Protein 3GGM (pdb70)

InterPro domains:
  IPR011059 Metal-dependent hydrolase, composite domain superfamily [G3DSA:2.30.40.10] (11-512)
  IPR011059 Metal-dependent hydrolase, composite domain superfamily [SSF51338] (4-540)
  IPR013108 Amidohydrolase 3 [PF07969] (54-536)
  IPR032466 Metal-dependent hydrolase [SSF51556] (63-496)
  IPR033932 YtcJ like [cd01300] (27-507)

Structure (mmCIF, N/CA/C/O backbone):
data_3GGM
#
_entry.id   3GGM
#
_cell.length_a   45.679
_cell.length_b   79.490
_cell.length_c   55.788
_cell.angle_alpha   90.00
_cell.angle_beta   109.63
_cell.angle_gamma   90.00
#
_symmetry.space_group_name_H-M   'P 1 21 1'
#
loop_
_entity.id
_entity.type
_entity.pdbx_description
1 polymer 'uncharacterized protein BT9727_2919'
2 water water
#
loop_
_atom_site.group_PDB
_atom_site.id
_atom_site.type_symbol
_atom_site.label_atom_id
_atom_site.label_alt_id
_atom_site.label_comp_id
_atom_site.label_asym_id
_atom_site.label_entity_id
_atom_site.label_seq_id
_atom_site.pdbx_PDB_ins_code
_atom_site.Cartn_x
_atom_site.Cartn_y
_atom_site.Cartn_z
_atom_site.occupancy
_atom_site.B_iso_or_equiv
_atom_site.auth_seq_id
_atom_site.auth_comp_id
_atom_site.auth_asym_id
_atom_site.auth_atom_id
_atom_site.pdbx_PDB_model_num
ATOM 1 N N . MET A 1 1 ? -9.712 6.036 29.488 1.00 49.90 0 MET A N 1
ATOM 2 C CA . MET A 1 1 ? -10.521 6.124 30.736 1.00 49.26 0 MET A CA 1
ATOM 3 C C . MET A 1 1 ? -9.590 6.234 31.941 1.00 48.85 0 MET A C 1
ATOM 4 O O . MET A 1 1 ? -8.570 5.546 32.009 1.00 49.33 0 MET A O 1
ATOM 9 N N . ASN A 1 2 ? -9.946 7.099 32.886 1.00 47.80 1 ASN A N 1
ATOM 10 C CA . ASN A 1 2 ? -9.137 7.316 34.085 1.00 46.67 1 ASN A CA 1
ATOM 11 C C . ASN A 1 2 ? -9.514 6.378 35.230 1.00 44.74 1 ASN A C 1
ATOM 12 O O . ASN A 1 2 ? -10.600 6.489 35.801 1.00 45.76 1 ASN A O 1
ATOM 17 N N . VAL A 1 3 ? -8.607 5.471 35.573 1.00 42.94 2 VAL A N 1
ATOM 18 C CA . VAL A 1 3 ? -8.844 4.521 36.654 1.00 41.34 2 VAL A CA 1
ATOM 19 C C . VAL A 1 3 ? -7.798 4.716 37.750 1.00 39.97 2 VAL A C 1
ATOM 20 O O . VAL A 1 3 ? -6.596 4.694 37.481 1.00 39.49 2 VAL A O 1
ATOM 24 N N . PRO A 1 4 ? -8.242 4.915 39.002 1.00 38.22 3 PRO A N 1
ATOM 25 C CA . PRO A 1 4 ? -7.297 5.109 40.108 1.00 36.46 3 PRO A CA 1
ATOM 26 C C . PRO A 1 4 ? -6.611 3.813 40.523 1.00 35.07 3 PRO A C 1
ATOM 27 O O . PRO A 1 4 ? -7.173 2.729 40.367 1.00 34.39 3 PRO A O 1
ATOM 31 N N . ASP A 1 5 ? -5.398 3.922 41.057 1.00 33.61 4 ASP A N 1
ATOM 32 C CA . ASP A 1 5 ? -4.680 2.735 41.501 1.00 34.87 4 ASP A CA 1
ATOM 33 C C . ASP A 1 5 ? -5.121 2.355 42.905 1.00 34.51 4 ASP A C 1
ATOM 34 O O . ASP A 1 5 ? -5.124 1.180 43.271 1.00 36.54 4 ASP A O 1
ATOM 39 N N . MET A 1 6 ? -5.514 3.358 43.681 1.00 34.61 5 MET A N 1
ATOM 40 C CA . MET A 1 6 ? -5.930 3.136 45.058 1.00 33.47 5 MET A CA 1
ATOM 41 C C . MET A 1 6 ? -7.101 4.033 45.441 1.00 31.50 5 MET A C 1
ATOM 42 O O . MET A 1 6 ? -7.195 5.168 44.985 1.00 28.65 5 MET A O 1
ATOM 47 N N . ILE A 1 7 ? -7.987 3.508 46.281 1.00 29.60 6 ILE A N 1
ATOM 48 C CA . ILE A 1 7 ? -9.136 4.260 46.768 1.00 28.59 6 ILE A CA 1
ATOM 49 C C . ILE A 1 7 ? -9.326 3.952 48.247 1.00 27.33 6 ILE A C 1
ATOM 50 O O . ILE A 1 7 ? -9.601 2.814 48.616 1.00 26.44 6 ILE A O 1
ATOM 55 N N . LEU A 1 8 ? -9.135 4.960 49.092 1.00 24.97 7 LEU A N 1
ATOM 56 C CA . LEU A 1 8 ? -9.329 4.782 50.521 1.00 24.39 7 LEU A CA 1
ATOM 57 C C . LEU A 1 8 ? -10.682 5.420 50.790 1.00 23.04 7 LEU A C 1
ATOM 58 O O . LEU A 1 8 ? -10.897 6.575 50.422 1.00 23.16 7 LEU A O 1
ATOM 63 N N . TYR A 1 9 ? -11.596 4.673 51.405 1.00 21.91 8 TYR A N 1
ATOM 64 C CA . TYR A 1 9 ? -12.928 5.213 51.691 1.00 21.98 8 TYR A CA 1
ATOM 65 C C . TYR A 1 9 ? -13.420 4.904 53.102 1.00 21.37 8 TYR A C 1
ATOM 66 O O . TYR A 1 9 ? -12.765 4.192 53.863 1.00 18.21 8 TYR A O 1
ATOM 75 N N . ASN A 1 10 ? -14.589 5.451 53.426 1.00 20.07 9 ASN A N 1
ATOM 76 C CA . ASN A 1 10 ? -15.228 5.288 54.727 1.00 20.13 9 ASN A CA 1
ATOM 77 C C . ASN A 1 10 ? -14.338 5.737 55.887 1.00 20.81 9 ASN A C 1
ATOM 78 O O . ASN A 1 10 ? -14.252 5.074 56.935 1.00 19.58 9 ASN A O 1
ATOM 83 N N . GLY A 1 11 ? -13.693 6.888 55.695 1.00 21.39 10 GLY A N 1
ATOM 84 C CA . GLY A 1 11 ? -12.819 7.438 56.716 1.00 19.10 10 GLY A CA 1
ATOM 85 C C . GLY A 1 11 ? -13.053 8.919 56.944 1.00 18.99 10 GLY A C 1
ATOM 86 O O . GLY A 1 11 ? -14.092 9.466 56.563 1.00 19.24 10 GLY A O 1
ATOM 87 N N . LYS A 1 12 ? -12.095 9.571 57.593 1.00 18.86 11 LYS A N 1
ATOM 88 C CA . LYS A 1 12 ? -12.175 11.002 57.860 1.00 20.29 11 LYS A CA 1
ATOM 89 C C . LYS A 1 12 ? -10.896 11.550 57.259 1.00 21.76 11 LYS A C 1
ATOM 90 O O . LYS A 1 12 ? -9.804 11.227 57.722 1.00 20.23 11 LYS A O 1
ATOM 96 N N . ILE A 1 13 ? -11.039 12.368 56.223 1.00 22.75 12 ILE A N 1
ATOM 97 C CA . ILE A 1 13 ? -9.882 12.922 55.533 1.00 22.38 12 ILE A CA 1
ATOM 98 C C . ILE A 1 13 ? -9.951 14.444 55.378 1.00 22.80 12 ILE A C 1
ATOM 99 O O . ILE A 1 13 ? -10.839 14.980 54.712 1.00 21.31 12 ILE A O 1
ATOM 104 N N . THR A 1 14 ? -9.003 15.133 55.996 1.00 21.22 13 THR A N 1
ATOM 105 C CA . THR A 1 14 ? -8.951 16.584 55.917 1.00 22.16 13 THR A CA 1
ATOM 106 C C . THR A 1 14 ? -8.307 17.064 54.623 1.00 21.83 13 THR A C 1
ATOM 107 O O . THR A 1 14 ? -7.267 16.544 54.209 1.00 18.30 13 THR A O 1
ATOM 111 N N . THR A 1 15 ? -8.927 18.049 53.985 1.00 22.12 14 THR A N 1
ATOM 112 C CA . THR A 1 15 ? -8.369 18.608 52.762 1.00 24.15 14 THR A CA 1
ATOM 113 C C . THR A 1 15 ? -8.295 20.122 52.961 1.00 24.02 14 THR A C 1
ATOM 114 O O . THR A 1 15 ? -8.977 20.681 53.831 1.00 24.64 14 THR A O 1
ATOM 118 N N . LEU A 1 16 ? -7.467 20.789 52.173 1.00 23.85 15 LEU A N 1
ATOM 119 C CA . LEU A 1 16 ? -7.349 22.227 52.303 1.00 26.85 15 LEU A CA 1
ATOM 120 C C . LEU A 1 16 ? -8.225 22.953 51.292 1.00 28.39 15 LEU A C 1
ATOM 121 O O . LEU A 1 16 ? -7.933 24.085 50.909 1.00 30.22 15 LEU A O 1
ATOM 126 N N . ASP A 1 17 ? -9.291 22.286 50.854 1.00 29.50 16 ASP A N 1
ATOM 127 C CA . ASP A 1 17 ? -10.248 22.884 49.927 1.00 29.92 16 ASP A CA 1
ATOM 128 C C . ASP A 1 17 ? -11.300 23.541 50.813 1.00 29.70 16 ASP A C 1
ATOM 129 O O . ASP A 1 17 ? -12.038 22.858 51.518 1.00 28.11 16 ASP A O 1
ATOM 134 N N . PRO A 1 18 ? -11.375 24.879 50.797 1.00 30.51 17 PRO A N 1
ATOM 135 C CA . PRO A 1 18 ? -12.349 25.601 51.616 1.00 32.01 17 PRO A CA 1
ATOM 136 C C . PRO A 1 18 ? -13.783 25.124 51.443 1.00 32.54 17 PRO A C 1
ATOM 137 O O . PRO A 1 18 ? -14.562 25.127 52.393 1.00 32.41 17 PRO A O 1
ATOM 141 N N . SER A 1 19 ? -14.120 24.694 50.232 1.00 34.18 18 SER A N 1
ATOM 142 C CA . SER A 1 19 ? -15.475 24.235 49.933 1.00 36.59 18 SER A CA 1
ATOM 143 C C . SER A 1 19 ? -15.746 22.792 50.348 1.00 36.12 18 SER A C 1
ATOM 144 O O . SER A 1 19 ? -16.893 22.339 50.317 1.00 36.75 18 SER A O 1
ATOM 147 N N . GLN A 1 20 ? -14.701 22.065 50.728 1.00 34.18 19 GLN A N 1
ATOM 148 C CA . GLN A 1 20 ? -14.876 20.676 51.134 1.00 32.22 19 GLN A CA 1
ATOM 149 C C . GLN A 1 20 ? -13.685 20.269 51.988 1.00 30.50 19 GLN A C 1
ATOM 150 O O . GLN A 1 20 ? -12.845 19.473 51.560 1.00 27.98 19 GLN A O 1
ATOM 156 N N . PRO A 1 21 ? -13.609 20.803 53.219 1.00 30.01 20 PRO A N 1
ATOM 157 C CA . PRO A 1 21 ? -12.532 20.542 54.180 1.00 30.10 20 PRO A CA 1
ATOM 158 C C . PRO A 1 21 ? -12.468 19.136 54.771 1.00 30.08 20 PRO A C 1
ATOM 159 O O . PRO A 1 21 ? -11.467 18.766 55.398 1.00 29.93 20 PRO A O 1
ATOM 163 N N . GLU A 1 22 ? -13.527 18.359 54.587 1.00 28.85 21 GLU A N 1
ATOM 164 C CA . GLU A 1 22 ? -13.558 16.999 55.119 1.00 28.02 21 GLU A CA 1
ATOM 165 C C . GLU A 1 22 ? -14.301 16.065 54.172 1.00 26.02 21 GLU A C 1
ATOM 166 O O . GLU A 1 22 ? -15.436 16.340 53.791 1.00 25.01 21 GLU A O 1
ATOM 172 N N . VAL A 1 23 ? -13.648 14.973 53.777 1.00 19.22 22 VAL A N 1
ATOM 173 C CA . VAL A 1 23 ? -14.266 13.987 52.895 1.00 18.47 22 VAL A CA 1
ATOM 174 C C . VAL A 1 23 ? -14.080 12.630 53.555 1.00 17.17 22 VAL A C 1
ATOM 175 O O . VAL A 1 23 ? -13.321 12.515 54.529 1.00 15.17 22 VAL A O 1
ATOM 179 N N . SER A 1 24 ? -14.771 11.609 53.055 1.00 16.76 23 SER A N 1
ATOM 180 C CA . SER A 1 24 ? -14.634 10.275 53.639 1.00 17.57 23 SER A CA 1
ATOM 181 C C . SER A 1 24 ? -13.871 9.332 52.723 1.00 16.96 23 SER A C 1
ATOM 182 O O . SER A 1 24 ? -13.566 8.207 53.100 1.00 17.23 23 SER A O 1
ATOM 185 N N . ALA A 1 25 ? -13.566 9.787 51.515 1.00 18.31 24 ALA A N 1
ATOM 186 C CA . ALA A 1 25 ? -12.869 8.931 50.570 1.00 19.09 24 ALA A CA 1
ATOM 187 C C . ALA A 1 25 ? -11.949 9.714 49.648 1.00 20.00 24 ALA A C 1
ATOM 188 O O . ALA A 1 25 ? -12.238 10.842 49.282 1.00 18.47 24 ALA A O 1
ATOM 190 N N . ILE A 1 26 ? -10.847 9.087 49.262 1.00 20.39 25 ILE A N 1
ATOM 191 C CA . ILE A 1 26 ? -9.898 9.733 48.376 1.00 24.92 25 ILE A CA 1
ATOM 192 C C . ILE A 1 26 ? -9.420 8.716 47.345 1.00 23.95 25 ILE A C 1
ATOM 193 O O . ILE A 1 26 ? -9.313 7.523 47.647 1.00 23.59 25 ILE A O 1
ATOM 198 N N . ALA A 1 27 ? -9.155 9.187 46.128 1.00 24.46 26 ALA A N 1
ATOM 199 C CA . ALA A 1 27 ? -8.673 8.320 45.053 1.00 25.83 26 ALA A CA 1
ATOM 200 C C . ALA A 1 27 ? -7.274 8.776 44.655 1.00 27.39 26 ALA A C 1
ATOM 201 O O . ALA A 1 27 ? -7.017 9.980 44.519 1.00 27.19 26 ALA A O 1
ATOM 203 N N . ILE A 1 28 ? -6.387 7.806 44.462 1.00 27.15 27 ILE A N 1
ATOM 204 C CA . ILE A 1 28 ? -4.998 8.072 44.102 1.00 29.07 27 ILE A CA 1
ATOM 205 C C . ILE A 1 28 ? -4.633 7.342 42.820 1.00 31.26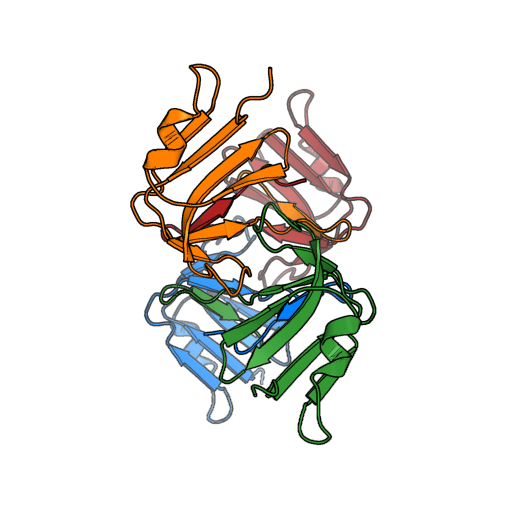 27 ILE A C 1
ATOM 206 O O . ILE A 1 28 ? -4.890 6.142 42.684 1.00 29.72 27 ILE A O 1
ATOM 211 N N . THR A 1 29 ? -4.041 8.075 41.879 1.00 33.46 28 THR A N 1
ATOM 212 C CA . THR A 1 29 ? -3.616 7.502 40.606 1.00 34.99 28 THR A CA 1
ATOM 213 C C . THR A 1 29 ? -2.138 7.832 40.455 1.00 36.35 28 THR A C 1
ATOM 214 O O . THR A 1 29 ? -1.753 9.000 40.404 1.00 34.37 28 THR A O 1
ATOM 218 N N . ASP A 1 30 ? -1.324 6.783 40.384 1.00 39.07 29 ASP A N 1
ATOM 219 C CA . ASP A 1 30 ? 0.129 6.899 40.313 1.00 43.31 29 ASP A CA 1
ATOM 220 C C . ASP A 1 30 ? 0.307 8.099 41.238 1.00 43.57 29 ASP A C 1
ATOM 221 O O . ASP A 1 30 ? 0.130 9.246 40.823 1.00 46.38 29 ASP A O 1
ATOM 226 N N . GLY A 1 31 ? 0.694 7.837 42.479 1.00 43.53 30 GLY A N 1
ATOM 227 C CA . GLY A 1 31 ? 0.910 8.916 43.424 1.00 42.20 30 GLY A CA 1
ATOM 228 C C . GLY A 1 31 ? 0.341 10.288 43.689 1.00 41.64 30 GLY A C 1
ATOM 229 O O . GLY A 1 31 ? 0.794 11.001 44.586 1.00 42.97 30 GLY A O 1
ATOM 230 N N . LEU A 1 32 ? -0.659 10.655 42.893 1.00 40.75 31 LEU A N 1
ATOM 231 C CA . LEU A 1 32 ? -1.310 11.953 43.002 1.00 41.69 31 LEU A CA 1
ATOM 232 C C . LEU A 1 32 ? -2.810 11.775 43.247 1.00 41.71 31 LEU A C 1
ATOM 233 O O . LEU A 1 32 ? -3.425 10.844 42.722 1.00 40.49 31 LEU A O 1
ATOM 238 N N . ILE A 1 33 ? -3.398 12.673 44.033 1.00 40.67 32 ILE A N 1
ATOM 239 C CA . ILE A 1 33 ? -4.827 12.594 44.314 1.00 40.11 32 ILE A CA 1
ATOM 240 C C . ILE A 1 33 ? -5.613 12.922 43.046 1.00 39.49 32 ILE A C 1
ATOM 241 O O . ILE A 1 33 ? -5.437 13.987 42.463 1.00 40.51 32 ILE A O 1
ATOM 246 N N . THR A 1 34 ? -6.488 12.003 42.645 1.00 37.21 33 THR A N 1
ATOM 247 C CA . THR A 1 34 ? -7.298 12.141 41.434 1.00 35.85 33 THR A CA 1
ATOM 248 C C . THR A 1 34 ? -8.711 12.622 41.716 1.00 33.62 33 THR A C 1
ATOM 249 O O . THR A 1 34 ? -9.370 13.192 40.842 1.00 32.57 33 THR A O 1
ATOM 253 N N . ALA A 1 35 ? -9.194 12.348 42.924 1.00 30.40 34 ALA A N 1
ATOM 254 C CA . ALA A 1 35 ? -10.538 12.758 43.310 1.00 28.83 34 ALA A CA 1
ATOM 255 C C . ALA A 1 35 ? -10.758 12.546 44.801 1.00 28.70 34 ALA A C 1
ATOM 256 O O . ALA A 1 35 ? -10.061 11.747 45.435 1.00 26.52 34 ALA A O 1
ATOM 258 N N . VAL A 1 36 ? -11.729 13.276 45.345 1.00 27.27 35 VAL A N 1
ATOM 259 C CA . VAL A 1 36 ? -12.101 13.183 46.753 1.00 27.75 35 VAL A CA 1
ATOM 260 C C . VAL A 1 36 ? -13.613 13.252 46.820 1.00 27.62 35 VAL A C 1
ATOM 261 O O . VAL A 1 36 ? -14.251 13.788 45.916 1.00 25.86 35 VAL A O 1
ATOM 265 N N . GLY A 1 37 ? -14.181 12.709 47.891 1.00 27.79 36 GLY A N 1
ATOM 266 C CA . GLY A 1 37 ? -15.625 12.724 48.057 1.00 27.85 36 GLY A CA 1
ATOM 267 C C . GLY A 1 37 ? -16.084 11.617 48.992 1.00 28.37 36 GLY A C 1
ATOM 268 O O . GLY A 1 37 ? -15.500 11.421 50.062 1.00 28.93 36 GLY A O 1
ATOM 269 N N . GLY A 1 38 ? -17.122 10.892 48.585 1.00 28.94 37 GLY A N 1
ATOM 270 C CA . GLY A 1 38 ? -17.655 9.817 49.400 1.00 29.41 37 GLY A CA 1
ATOM 271 C C . GLY A 1 38 ? -17.494 8.467 48.734 1.00 28.32 37 GLY A C 1
ATOM 272 O O . GLY A 1 38 ? -16.672 8.306 47.830 1.00 28.67 37 GLY A O 1
ATOM 273 N N . ASP A 1 39 ? -18.282 7.486 49.151 1.00 27.36 38 ASP A N 1
ATOM 274 C CA . ASP A 1 39 ? -18.151 6.170 48.546 1.00 28.71 38 ASP A CA 1
ATOM 275 C C . ASP A 1 39 ? -18.529 6.115 47.058 1.00 28.01 38 ASP A C 1
ATOM 276 O O . ASP A 1 39 ? -18.353 5.079 46.435 1.00 25.71 38 ASP A O 1
ATOM 281 N N . GLU A 1 40 ? -19.031 7.211 46.478 1.00 26.96 39 GLU A N 1
ATOM 282 C CA . GLU A 1 40 ? -19.358 7.174 45.045 1.00 28.16 39 GLU A CA 1
ATOM 283 C C . GLU A 1 40 ? -18.062 6.991 44.248 1.00 28.99 39 GLU A C 1
ATOM 284 O O . GLU A 1 40 ? -18.083 6.521 43.117 1.00 31.11 39 GLU A O 1
ATOM 290 N N . LEU A 1 41 ? -16.933 7.350 44.853 1.00 29.70 40 LEU A N 1
ATOM 291 C CA . LEU A 1 41 ? -15.637 7.192 44.206 1.00 28.92 40 LEU A CA 1
ATOM 292 C C . LEU A 1 41 ? -15.392 5.728 43.825 1.00 29.55 40 LEU A C 1
ATOM 293 O O . LEU A 1 41 ? -14.670 5.432 42.866 1.00 25.33 40 LEU A O 1
ATOM 298 N N . LEU A 1 42 ? -15.993 4.809 44.573 1.00 28.94 41 LEU A N 1
ATOM 299 C CA . LEU A 1 42 ? -15.805 3.394 44.280 1.00 30.96 41 LEU A CA 1
ATOM 300 C C . LEU A 1 42 ? -16.377 3.002 42.910 1.00 32.53 41 LEU A C 1
ATOM 301 O O . LEU A 1 42 ? -16.027 1.958 42.366 1.00 34.03 41 LEU A O 1
ATOM 306 N N . ASN A 1 43 ? -17.246 3.839 42.349 1.00 33.54 42 ASN A N 1
ATOM 307 C CA . ASN A 1 43 ? -17.825 3.545 41.041 1.00 35.98 42 ASN A CA 1
ATOM 308 C C . ASN A 1 43 ? -16.792 3.700 39.931 1.00 35.89 42 ASN A C 1
ATOM 309 O O . ASN A 1 43 ? -16.962 3.160 38.834 1.00 35.94 42 ASN A O 1
ATOM 314 N N . SER A 1 44 ? -15.719 4.429 40.220 1.00 35.56 43 SER A N 1
ATOM 315 C CA . SER A 1 44 ? -14.659 4.665 39.238 1.00 36.36 43 SER A CA 1
ATOM 316 C C . SER A 1 44 ? -13.608 3.565 39.269 1.00 36.88 43 SER A C 1
ATOM 317 O O . SER A 1 44 ? -12.761 3.476 38.380 1.00 37.04 43 SER A O 1
ATOM 320 N N . ALA A 1 45 ? -13.665 2.728 40.297 1.00 37.03 44 ALA A N 1
ATOM 321 C CA . ALA A 1 45 ? -12.708 1.644 40.457 1.00 39.88 44 ALA A CA 1
ATOM 322 C C . ALA A 1 45 ? -12.925 0.482 39.484 1.00 42.07 44 ALA A C 1
ATOM 323 O O . ALA A 1 45 ? -14.016 0.297 38.946 1.00 41.21 44 ALA A O 1
ATOM 325 N N . THR A 1 46 ? -11.864 -0.290 39.268 1.00 45.37 45 THR A N 1
ATOM 326 C CA . THR A 1 46 ? -11.902 -1.476 38.414 1.00 48.83 45 THR A CA 1
ATOM 327 C C . THR A 1 46 ? -11.040 -2.539 39.093 1.00 50.38 45 THR A C 1
ATOM 328 O O . THR A 1 46 ? -10.346 -2.250 40.067 1.00 52.22 45 THR A O 1
ATOM 332 N N . GLU A 1 47 ? -11.093 -3.762 38.579 1.00 51.69 46 GLU A N 1
ATOM 333 C CA . GLU A 1 47 ? -10.335 -4.884 39.127 1.00 53.02 46 GLU A CA 1
ATOM 334 C C . GLU A 1 47 ? -8.942 -4.512 39.644 1.00 52.75 46 GLU A C 1
ATOM 335 O O . GLU A 1 47 ? -8.501 -5.016 40.678 1.00 53.90 46 GLU A O 1
ATOM 341 N N . LYS A 1 48 ? -8.259 -3.623 38.932 1.00 51.78 47 LYS A N 1
ATOM 342 C CA . LYS A 1 48 ? -6.910 -3.215 39.305 1.00 50.71 47 LYS A CA 1
ATOM 343 C C . LYS A 1 48 ? -6.794 -2.225 40.465 1.00 49.00 47 LYS A C 1
ATOM 344 O O . LYS A 1 48 ? -5.771 -2.179 41.148 1.00 49.84 47 LYS A O 1
ATOM 350 N N . THR A 1 49 ? -7.835 -1.437 40.697 1.00 46.10 48 THR A N 1
ATOM 351 C CA . THR A 1 49 ? -7.783 -0.447 41.762 1.00 43.93 48 THR A CA 1
ATOM 352 C C . THR A 1 49 ? -7.781 -1.060 43.157 1.00 42.02 48 THR A C 1
ATOM 353 O O . THR A 1 49 ? -8.671 -1.835 43.504 1.00 41.24 48 THR A O 1
ATOM 357 N N . LYS A 1 50 ? -6.772 -0.717 43.953 1.00 41.34 49 LYS A N 1
ATOM 358 C CA . LYS A 1 50 ? -6.698 -1.207 45.325 1.00 41.22 49 LYS A CA 1
ATOM 359 C C . LYS A 1 50 ? -7.660 -0.346 46.137 1.00 40.32 49 LYS A C 1
ATOM 360 O O . LYS A 1 50 ? -7.677 0.876 45.994 1.00 39.78 49 LYS A O 1
ATOM 366 N N . LYS A 1 51 ? -8.468 -0.977 46.976 1.00 39.16 50 LYS A N 1
ATOM 367 C CA . LYS A 1 51 ? -9.415 -0.230 47.788 1.00 38.28 50 LYS A CA 1
ATOM 368 C C . LYS A 1 51 ? -9.207 -0.541 49.262 1.00 36.74 50 LYS A C 1
ATOM 369 O O . LYS A 1 51 ? -9.039 -1.694 49.648 1.00 37.07 50 LYS A O 1
ATOM 375 N N . ILE A 1 52 ? -9.198 0.503 50.079 1.00 33.53 51 ILE A N 1
ATOM 376 C CA . ILE A 1 52 ? -8.990 0.339 51.507 1.00 30.77 51 ILE A CA 1
ATOM 377 C C . ILE A 1 52 ? -10.116 0.956 52.319 1.00 29.58 51 ILE A C 1
ATOM 378 O O . ILE A 1 52 ? -10.322 2.169 52.299 1.00 29.53 51 ILE A O 1
ATOM 383 N N . ASP A 1 53 ? -10.829 0.106 53.043 1.00 27.28 52 ASP A N 1
ATOM 384 C CA . ASP A 1 53 ? -11.917 0.550 53.898 1.00 26.25 52 ASP A CA 1
ATOM 385 C C . ASP A 1 53 ? -11.252 1.053 55.178 1.00 24.65 52 ASP A C 1
ATOM 386 O O . ASP A 1 53 ? -10.772 0.257 55.989 1.00 24.74 52 ASP A O 1
ATOM 391 N N . LEU A 1 54 ? -11.222 2.373 55.347 1.00 22.93 53 LEU A N 1
ATOM 392 C CA . LEU A 1 54 ? -10.604 3.005 56.507 1.00 23.22 53 LEU A CA 1
ATOM 393 C C . LEU A 1 54 ? -11.319 2.733 57.842 1.00 24.80 53 LEU A C 1
ATOM 394 O O . LEU A 1 54 ? -10.809 3.089 58.907 1.00 22.99 53 LEU A O 1
ATOM 399 N N . LYS A 1 55 ? -12.504 2.130 57.777 1.00 23.45 54 LYS A N 1
ATOM 400 C CA . LYS A 1 55 ? -13.271 1.819 58.986 1.00 25.56 54 LYS A CA 1
ATOM 401 C C . LYS A 1 55 ? -13.343 3.003 59.951 1.00 22.93 54 LYS A C 1
ATOM 402 O O . LYS A 1 55 ? -13.156 2.850 61.158 1.00 21.56 54 LYS A O 1
ATOM 408 N N . ARG A 1 56 ? -13.625 4.173 59.386 1.00 21.33 55 ARG A N 1
ATOM 409 C CA . ARG A 1 56 ? -13.754 5.438 60.103 1.00 21.43 55 ARG A CA 1
ATOM 410 C C . ARG A 1 56 ? -12.508 5.988 60.778 1.00 21.35 55 ARG A C 1
ATOM 411 O O . ARG A 1 56 ? -12.598 6.869 61.626 1.00 21.06 55 ARG A O 1
ATOM 419 N N . LYS A 1 57 ? -11.345 5.467 60.406 1.00 21.37 56 LYS A N 1
ATOM 420 C CA . LYS A 1 57 ? -10.085 5.976 60.938 1.00 23.95 56 LYS A CA 1
ATOM 421 C C . LYS A 1 57 ? -9.832 7.275 60.179 1.00 24.90 56 LYS A C 1
ATOM 422 O O . LYS A 1 57 ? -10.343 7.459 59.070 1.00 22.99 56 LYS A O 1
ATOM 428 N N . ARG A 1 58 ? -9.025 8.156 60.762 1.00 24.17 57 ARG A N 1
ATOM 429 C CA . ARG A 1 58 ? -8.670 9.395 60.104 1.00 22.97 57 ARG A CA 1
ATOM 430 C C . ARG A 1 58 ? -7.493 9.072 59.208 1.00 23.17 57 ARG A C 1
ATOM 431 O O . ARG A 1 58 ? -6.560 8.402 59.643 1.00 23.51 57 ARG A O 1
ATOM 439 N N . ALA A 1 59 ? -7.529 9.528 57.959 1.00 22.57 58 ALA A N 1
ATOM 440 C CA . ALA A 1 59 ? -6.421 9.270 57.043 1.00 22.91 58 ALA A CA 1
ATOM 441 C C . ALA A 1 59 ? -5.580 10.545 56.917 1.00 24.44 58 ALA A C 1
ATOM 442 O O . ALA A 1 59 ? -6.114 11.631 56.695 1.00 23.87 58 ALA A O 1
ATOM 444 N N . ILE A 1 60 ? -4.267 10.412 57.075 1.00 24.34 59 ILE A N 1
ATOM 445 C CA . ILE A 1 60 ? -3.368 11.558 56.990 1.00 26.23 59 ILE A CA 1
ATOM 446 C C . ILE A 1 60 ? -2.175 11.251 56.069 1.00 25.32 59 ILE A C 1
ATOM 447 O O . ILE A 1 60 ? -1.637 10.143 56.079 1.00 23.49 59 ILE A O 1
ATOM 452 N N . PRO A 1 61 ? -1.761 12.222 55.243 1.00 25.65 60 PRO A N 1
ATOM 453 C CA . PRO A 1 61 ? -0.624 11.934 54.364 1.00 25.65 60 PRO A CA 1
ATOM 454 C C . PRO A 1 61 ? 0.629 11.669 55.210 1.00 23.91 60 PRO A C 1
ATOM 455 O O . PRO A 1 61 ? 0.860 12.346 56.202 1.00 22.58 60 PRO A O 1
ATOM 459 N N . GLY A 1 62 ? 1.421 10.674 54.829 1.00 25.65 61 GLY A N 1
ATOM 460 C CA . GLY A 1 62 ? 2.641 10.392 55.577 1.00 25.62 61 GLY A CA 1
ATOM 461 C C . GLY A 1 62 ? 3.681 11.475 55.315 1.00 25.23 61 GLY A C 1
ATOM 462 O O . GLY A 1 62 ? 3.588 12.197 54.316 1.00 21.87 61 GLY A O 1
ATOM 463 N N . LEU A 1 63 ? 4.651 11.621 56.214 1.00 25.24 62 LEU A N 1
ATOM 464 C CA . LEU A 1 63 ? 5.698 12.619 56.022 1.00 27.43 62 LEU A CA 1
ATOM 465 C C . LEU A 1 63 ? 6.352 12.292 54.692 1.00 27.64 62 LEU A C 1
ATOM 466 O O . LEU A 1 63 ? 6.758 11.156 54.447 1.00 24.74 62 LEU A O 1
ATOM 471 N N . ASN A 1 64 ? 6.451 13.301 53.840 1.00 30.17 63 ASN A N 1
ATOM 472 C CA . ASN A 1 64 ? 7.001 13.137 52.508 1.00 33.13 63 ASN A CA 1
ATOM 473 C C . ASN A 1 64 ? 7.966 14.279 52.171 1.00 33.52 63 ASN A C 1
ATOM 474 O O . ASN A 1 64 ? 7.587 15.270 51.542 1.00 34.16 63 ASN A O 1
ATOM 479 N N . ASP A 1 65 ? 9.210 14.140 52.613 1.00 30.41 64 ASP A N 1
ATOM 480 C CA . ASP A 1 65 ? 10.223 15.148 52.359 1.00 30.03 64 ASP A CA 1
ATOM 481 C C . ASP A 1 65 ? 11.597 14.501 52.319 1.00 28.08 64 ASP A C 1
ATOM 482 O O . ASP A 1 65 ? 11.876 13.578 53.079 1.00 26.37 64 ASP A O 1
ATOM 487 N N . SER A 1 66 ? 12.451 15.005 51.435 1.00 26.63 65 SER A N 1
ATOM 488 C CA . SER A 1 66 ? 13.805 14.484 51.260 1.00 27.63 65 SER A CA 1
ATOM 489 C C . SER A 1 66 ? 14.692 14.617 52.503 1.00 26.12 65 SER A C 1
ATOM 490 O O . SER A 1 66 ? 15.726 13.961 52.600 1.00 28.27 65 SER A O 1
ATOM 493 N N . HIS A 1 67 ? 14.300 15.463 53.448 1.00 26.19 66 HIS A N 1
ATOM 494 C CA . HIS A 1 67 ? 15.106 15.656 54.649 1.00 26.65 66 HIS A CA 1
ATOM 495 C C . HIS A 1 67 ? 14.584 14.888 55.851 1.00 25.63 66 HIS A C 1
ATOM 496 O O . HIS A 1 67 ? 15.174 14.953 56.929 1.00 24.97 66 HIS A O 1
ATOM 503 N N . ILE A 1 68 ? 13.479 14.173 55.666 1.00 22.73 67 ILE A N 1
ATOM 504 C CA . ILE A 1 68 ? 12.874 13.418 56.749 1.00 22.29 67 ILE A CA 1
ATOM 505 C C . ILE A 1 68 ? 12.839 11.926 56.447 1.00 21.67 67 ILE A C 1
ATOM 506 O O . ILE A 1 68 ? 12.557 11.518 55.325 1.00 20.37 67 ILE A O 1
ATOM 511 N N . HIS A 1 69 ? 13.135 11.117 57.456 1.00 18.07 68 HIS A N 1
ATOM 512 C CA . HIS A 1 69 ? 13.068 9.676 57.311 1.00 17.42 68 HIS A CA 1
ATOM 513 C C . HIS A 1 69 ? 12.047 9.200 58.332 1.00 17.53 68 HIS A C 1
ATOM 514 O O . HIS A 1 69 ? 12.218 9.424 59.532 1.00 16.04 68 HIS A O 1
ATOM 521 N N . VAL A 1 70 ? 10.981 8.565 57.865 1.00 17.57 69 VAL A N 1
ATOM 522 C CA . VAL A 1 70 ? 9.969 8.047 58.784 1.00 19.35 69 VAL A CA 1
ATOM 523 C C . VAL A 1 70 ? 10.452 6.674 59.223 1.00 16.79 69 VAL A C 1
ATOM 524 O O . VAL A 1 70 ? 10.674 5.809 58.383 1.00 14.86 69 VAL A O 1
ATOM 528 N N . ILE A 1 71 ? 10.633 6.477 60.523 1.00 15.59 70 ILE A N 1
ATOM 529 C CA . ILE A 1 71 ? 11.102 5.183 61.034 1.00 17.09 70 ILE A CA 1
ATOM 530 C C . ILE A 1 71 ? 9.954 4.178 61.005 1.00 18.51 70 ILE A C 1
ATOM 531 O O . ILE A 1 71 ? 8.971 4.323 61.733 1.00 18.79 70 ILE A O 1
ATOM 536 N N . ARG A 1 72 ? 10.086 3.163 60.162 1.00 18.39 71 ARG A N 1
ATOM 537 C CA . ARG A 1 72 ? 9.049 2.141 60.010 1.00 21.39 71 ARG A CA 1
ATOM 538 C C . ARG A 1 72 ? 9.262 0.871 60.839 1.00 22.60 71 ARG A C 1
ATOM 539 O O . ARG A 1 72 ? 10.382 0.542 61.233 1.00 21.23 71 ARG A O 1
ATOM 547 N N . GLY A 1 73 ? 8.165 0.172 61.108 1.00 23.28 72 GLY A N 1
ATOM 548 C CA . GLY A 1 73 ? 8.237 -1.081 61.837 1.00 22.72 72 GLY A CA 1
ATOM 549 C C . GLY A 1 73 ? 8.386 -1.100 63.343 1.00 23.96 72 GLY A C 1
ATOM 550 O O . GLY A 1 73 ? 8.723 -2.144 63.892 1.00 24.35 72 GLY A O 1
ATOM 551 N N . LEU A 1 74 ? 8.151 0.015 64.027 1.00 23.94 73 LEU A N 1
ATOM 552 C CA . LEU A 1 74 ? 8.274 0.009 65.481 1.00 26.88 73 LEU A CA 1
ATOM 553 C C . LEU A 1 74 ? 6.944 -0.421 66.098 1.00 30.77 73 LEU A C 1
ATOM 554 O O . LEU A 1 74 ? 5.876 0.019 65.667 1.00 30.41 73 LEU A O 1
ATOM 559 N N . GLU A 1 75 ? 7.003 -1.301 67.090 1.00 34.53 74 GLU A N 1
ATOM 560 C CA . GLU A 1 75 ? 5.779 -1.746 67.751 1.00 38.03 74 GLU A CA 1
ATOM 561 C C . GLU A 1 75 ? 5.663 -1.083 69.116 1.00 39.55 74 GLU A C 1
ATOM 562 O O . GLU A 1 75 ? 6.710 -0.637 69.635 1.00 41.28 74 GLU A O 1
ATOM 568 N N . MET B 1 1 ? 14.223 28.814 90.828 1.00 47.24 0 MET B N 1
ATOM 569 C CA . MET B 1 1 ? 15.522 28.467 90.200 1.00 46.52 0 MET B CA 1
ATOM 570 C C . MET B 1 1 ? 15.279 28.016 88.751 1.00 46.04 0 MET B C 1
ATOM 571 O O . MET B 1 1 ? 15.446 28.798 87.816 1.00 45.72 0 MET B O 1
ATOM 576 N N . ASN B 1 2 ? 14.879 26.762 88.572 1.00 46.82 1 ASN B N 1
ATOM 577 C CA . ASN B 1 2 ? 14.570 26.218 87.250 1.00 44.30 1 ASN B CA 1
ATOM 578 C C . ASN B 1 2 ? 13.359 25.307 87.424 1.00 43.46 1 ASN B C 1
ATOM 579 O O . ASN B 1 2 ? 13.466 24.205 87.966 1.00 42.72 1 ASN B O 1
ATOM 584 N N . VAL B 1 3 ? 12.206 25.785 86.967 1.00 41.81 2 VAL B N 1
ATOM 585 C CA . VAL B 1 3 ? 10.945 25.059 87.096 1.00 40.19 2 VAL B CA 1
ATOM 586 C C . VAL B 1 3 ? 10.344 24.716 85.733 1.00 39.45 2 VAL B C 1
ATOM 587 O O . VAL B 1 3 ? 10.594 25.408 84.746 1.00 40.11 2 VAL B O 1
ATOM 591 N N . PRO B 1 4 ? 9.544 23.639 85.658 1.00 37.89 3 PRO B N 1
ATOM 592 C CA . PRO B 1 4 ? 8.948 23.278 84.366 1.00 37.95 3 PRO B CA 1
ATOM 593 C C . PRO B 1 4 ? 7.967 24.324 83.836 1.00 37.89 3 PRO B C 1
ATOM 594 O O . PRO B 1 4 ? 7.182 24.892 84.591 1.00 36.94 3 PRO B O 1
ATOM 598 N N . ASP B 1 5 ? 8.025 24.575 82.533 1.00 37.93 4 ASP B N 1
ATOM 599 C CA . ASP B 1 5 ? 7.122 25.523 81.890 1.00 36.84 4 ASP B CA 1
ATOM 600 C C . ASP B 1 5 ? 5.787 24.849 81.600 1.00 36.51 4 ASP B C 1
ATOM 601 O O . ASP B 1 5 ? 4.752 25.502 81.566 1.00 35.63 4 ASP B O 1
ATOM 606 N N . MET B 1 6 ? 5.819 23.535 81.393 1.00 35.25 5 MET B N 1
ATOM 607 C CA . MET B 1 6 ? 4.610 22.780 81.075 1.00 32.88 5 MET B CA 1
ATOM 608 C C . MET B 1 6 ? 4.699 21.328 81.520 1.00 32.34 5 MET B C 1
ATOM 609 O O . MET B 1 6 ? 5.772 20.715 81.483 1.00 29.95 5 MET B O 1
ATOM 614 N N . ILE B 1 7 ? 3.559 20.777 81.927 1.00 31.47 6 ILE B N 1
ATOM 615 C CA . ILE B 1 7 ? 3.500 19.388 82.346 1.00 31.89 6 ILE B CA 1
ATOM 616 C C . ILE B 1 7 ? 2.269 18.685 81.785 1.00 31.87 6 ILE B C 1
ATOM 617 O O . ILE B 1 7 ? 1.133 19.019 82.132 1.00 31.37 6 ILE B O 1
ATOM 622 N N . LEU B 1 8 ? 2.503 17.716 80.904 1.00 30.70 7 LEU B N 1
ATOM 623 C CA . LEU B 1 8 ? 1.411 16.945 80.320 1.00 30.46 7 LEU B CA 1
ATOM 624 C C . LEU B 1 8 ? 1.398 15.650 81.114 1.00 30.55 7 LEU B C 1
ATOM 625 O O . LEU B 1 8 ? 2.451 15.058 81.362 1.00 30.67 7 LEU B O 1
ATOM 630 N N . TYR B 1 9 ? 0.224 15.210 81.543 1.00 29.02 8 TYR B N 1
ATOM 631 C CA . TYR B 1 9 ? 0.162 13.985 82.324 1.00 30.52 8 TYR B CA 1
ATOM 632 C C . TYR B 1 9 ? -1.070 13.152 82.001 1.00 30.27 8 TYR B C 1
ATOM 633 O O . TYR B 1 9 ? -1.937 13.580 81.242 1.00 30.70 8 TYR B O 1
ATOM 642 N N . ASN B 1 10 ? -1.131 11.963 82.590 1.00 31.03 9 ASN B N 1
ATOM 643 C CA . ASN B 1 10 ? -2.240 11.037 82.389 1.00 32.61 9 ASN B CA 1
ATOM 644 C C . ASN B 1 10 ? -2.507 10.750 80.911 1.00 33.47 9 ASN B C 1
ATOM 645 O O . ASN B 1 10 ? -3.648 10.790 80.454 1.00 35.26 9 ASN B O 1
ATOM 650 N N . GLY B 1 11 ? -1.446 10.458 80.166 1.00 34.09 10 GLY B N 1
ATOM 651 C CA . GLY B 1 11 ? -1.599 10.151 78.755 1.00 32.55 10 GLY B CA 1
ATOM 652 C C . GLY B 1 11 ? -0.768 8.942 78.370 1.00 31.41 10 GLY B C 1
ATOM 653 O O . GLY B 1 11 ? -0.303 8.203 79.231 1.00 30.59 10 GLY B O 1
ATOM 654 N N . LYS B 1 12 ? -0.596 8.733 77.070 1.00 32.12 11 LYS B N 1
ATOM 655 C CA . LYS B 1 12 ? 0.212 7.630 76.559 1.00 32.35 11 LYS B CA 1
ATOM 656 C C . LYS B 1 12 ? 1.354 8.287 75.806 1.00 29.45 11 LYS B C 1
ATOM 657 O O . LYS B 1 12 ? 1.151 8.902 74.761 1.00 29.55 11 LYS B O 1
ATOM 663 N N . ILE B 1 13 ? 2.557 8.168 76.351 1.00 28.99 12 ILE B N 1
ATOM 664 C CA . ILE B 1 13 ? 3.713 8.807 75.747 1.00 29.26 12 ILE B CA 1
ATOM 665 C C . ILE B 1 13 ? 4.866 7.851 75.496 1.00 29.98 12 ILE B C 1
ATOM 666 O O . ILE B 1 13 ? 5.449 7.296 76.427 1.00 28.04 12 ILE B O 1
ATOM 671 N N . THR B 1 14 ? 5.194 7.682 74.222 1.00 29.97 13 THR B N 1
ATOM 672 C CA . THR B 1 14 ? 6.287 6.820 73.814 1.00 29.85 13 THR B CA 1
ATOM 673 C C . THR B 1 14 ? 7.591 7.603 73.824 1.00 29.15 13 THR B C 1
ATOM 674 O O . THR B 1 14 ? 7.663 8.716 73.299 1.00 27.41 13 THR B O 1
ATOM 678 N N . THR B 1 15 ? 8.612 7.026 74.447 1.00 29.05 14 THR B N 1
ATOM 679 C CA . THR B 1 15 ? 9.925 7.650 74.495 1.00 28.56 14 THR B CA 1
ATOM 680 C C . THR B 1 15 ? 10.882 6.641 73.888 1.00 30.78 14 THR B C 1
ATOM 681 O O . THR B 1 15 ? 10.642 5.422 73.928 1.00 31.90 14 THR B O 1
ATOM 685 N N . LEU B 1 16 ? 11.970 7.149 73.334 1.00 30.07 15 LEU B N 1
ATOM 686 C CA . LEU B 1 16 ? 12.967 6.290 72.744 1.00 30.81 15 LEU B CA 1
ATOM 687 C C . LEU B 1 16 ? 14.043 5.986 73.774 1.00 33.57 15 LEU B C 1
ATOM 688 O O . LEU B 1 16 ? 15.234 5.982 73.469 1.00 34.93 15 LEU B O 1
ATOM 693 N N . ASP B 1 17 ? 13.612 5.772 75.011 1.00 33.53 16 ASP B N 1
ATOM 694 C CA . ASP B 1 17 ? 14.526 5.401 76.080 1.00 34.39 16 ASP B CA 1
ATOM 695 C C . ASP B 1 17 ? 14.246 3.915 76.279 1.00 33.96 16 ASP B C 1
ATOM 696 O O . ASP B 1 17 ? 13.198 3.537 76.807 1.00 34.00 16 ASP B O 1
ATOM 701 N N . PRO B 1 18 ? 15.174 3.050 75.849 1.00 33.68 17 PRO B N 1
ATOM 702 C CA . PRO B 1 18 ? 15.004 1.599 75.983 1.00 34.71 17 PRO B CA 1
ATOM 703 C C . PRO B 1 18 ? 14.577 1.138 77.382 1.00 35.06 17 PRO B C 1
ATOM 704 O O . PRO B 1 18 ? 13.803 0.188 77.518 1.00 33.92 17 PRO B O 1
ATOM 708 N N . SER B 1 19 ? 15.071 1.818 78.412 1.00 35.56 18 SER B N 1
ATOM 709 C CA . SER B 1 19 ? 14.745 1.466 79.793 1.00 37.86 18 SER B CA 1
ATOM 710 C C . SER B 1 19 ? 13.364 1.920 80.259 1.00 38.26 18 SER B C 1
ATOM 711 O O . SER B 1 19 ? 12.850 1.429 81.270 1.00 39.61 18 SER B O 1
ATOM 714 N N . GLN B 1 20 ? 12.763 2.853 79.527 1.00 37.02 19 GLN B N 1
ATOM 715 C CA . GLN B 1 20 ? 11.441 3.365 79.875 1.00 37.36 19 GLN B CA 1
ATOM 716 C C . GLN B 1 20 ? 10.790 3.917 78.608 1.00 36.00 19 GLN B C 1
ATOM 717 O O . GLN B 1 20 ? 10.619 5.126 78.453 1.00 36.40 19 GLN B O 1
ATOM 723 N N . PRO B 1 21 ? 10.411 3.017 77.687 1.00 35.69 20 PRO B N 1
ATOM 724 C CA . PRO B 1 21 ? 9.780 3.319 76.401 1.00 35.72 20 PRO B CA 1
ATOM 725 C C . PRO B 1 21 ? 8.403 3.966 76.469 1.00 34.90 20 PRO B C 1
ATOM 726 O O . PRO B 1 21 ? 7.983 4.621 75.521 1.00 35.31 20 PRO B O 1
ATOM 730 N N . GLU B 1 22 ? 7.698 3.772 77.578 1.00 33.85 21 GLU B N 1
ATOM 731 C CA . GLU B 1 22 ? 6.359 4.326 77.724 1.00 34.36 21 GLU B CA 1
ATOM 732 C C . GLU B 1 22 ? 6.137 4.985 79.085 1.00 33.38 21 GLU B C 1
ATOM 733 O O . GLU B 1 22 ? 6.446 4.402 80.124 1.00 31.83 21 GLU B O 1
ATOM 739 N N . VAL B 1 23 ? 5.611 6.207 79.072 1.00 30.92 22 VAL B N 1
ATOM 740 C CA . VAL B 1 23 ? 5.330 6.934 80.304 1.00 30.32 22 VAL B CA 1
ATOM 741 C C . VAL B 1 23 ? 3.982 7.612 80.133 1.00 30.04 22 VAL B C 1
ATOM 742 O O . VAL B 1 23 ? 3.401 7.574 79.043 1.00 28.97 22 VAL B O 1
ATOM 746 N N . SER B 1 24 ? 3.476 8.228 81.196 1.00 28.96 23 SER B N 1
ATOM 747 C CA . SER B 1 24 ? 2.184 8.896 81.097 1.00 28.06 23 SER B CA 1
ATOM 748 C C . SER B 1 24 ? 2.296 10.393 81.306 1.00 27.40 23 SER B C 1
ATOM 749 O O . SER B 1 24 ? 1.317 11.123 81.127 1.00 28.70 23 SER B O 1
ATOM 752 N N . ALA B 1 25 ? 3.485 10.857 81.679 1.00 27.56 24 ALA B N 1
ATOM 753 C CA . ALA B 1 25 ? 3.695 12.279 81.925 1.00 26.66 24 ALA B CA 1
ATOM 754 C C . ALA B 1 25 ? 5.082 12.741 81.522 1.00 25.95 24 ALA B C 1
ATOM 755 O O . ALA B 1 25 ? 6.031 11.969 81.534 1.00 25.86 24 ALA B O 1
ATOM 757 N N . ILE B 1 26 ? 5.194 14.021 81.198 1.00 26.06 25 ILE B N 1
ATOM 758 C CA . ILE B 1 26 ? 6.458 14.602 80.781 1.00 28.59 25 ILE B CA 1
ATOM 759 C C . ILE B 1 26 ? 6.503 16.062 81.243 1.00 28.88 25 ILE B C 1
ATOM 760 O O . ILE B 1 26 ? 5.467 16.723 81.320 1.00 29.43 25 ILE B O 1
ATOM 765 N N . ALA B 1 27 ? 7.702 16.543 81.563 1.00 27.45 26 ALA B N 1
ATOM 766 C CA . ALA B 1 27 ? 7.903 17.915 82.007 1.00 27.35 26 ALA B CA 1
ATOM 767 C C . ALA B 1 27 ? 8.768 18.657 80.992 1.00 26.68 26 ALA B C 1
ATOM 768 O O . ALA B 1 27 ? 9.831 18.174 80.594 1.00 27.08 26 ALA B O 1
ATOM 770 N N . ILE B 1 28 ? 8.309 19.829 80.574 1.00 25.73 27 ILE B N 1
ATOM 771 C CA . ILE B 1 28 ? 9.037 20.625 79.600 1.00 28.19 27 ILE B CA 1
ATOM 772 C C . ILE B 1 28 ? 9.535 21.933 80.217 1.00 30.68 27 ILE B C 1
ATOM 773 O O . ILE B 1 28 ? 8.750 22.733 80.723 1.00 31.41 27 ILE B O 1
ATOM 778 N N . THR B 1 29 ? 10.839 22.153 80.157 1.00 32.42 28 THR B N 1
ATOM 779 C CA . THR B 1 29 ? 11.416 23.365 80.705 1.00 34.95 28 THR B CA 1
ATOM 780 C C . THR B 1 29 ? 12.163 24.116 79.613 1.00 35.78 28 THR B C 1
ATOM 781 O O . THR B 1 29 ? 13.134 23.610 79.049 1.00 34.83 28 THR B O 1
ATOM 785 N N . ASP B 1 30 ? 11.697 25.318 79.306 1.00 37.40 29 ASP B N 1
ATOM 786 C CA . ASP B 1 30 ? 12.329 26.138 78.279 1.00 40.59 29 ASP B CA 1
ATOM 787 C C . ASP B 1 30 ? 12.616 25.333 77.011 1.00 40.33 29 ASP B C 1
ATOM 788 O O . ASP B 1 30 ? 13.753 25.282 76.536 1.00 41.09 29 ASP B O 1
ATOM 793 N N . GLY B 1 31 ? 11.578 24.691 76.479 1.00 39.57 30 GLY B N 1
ATOM 794 C CA . GLY B 1 31 ? 11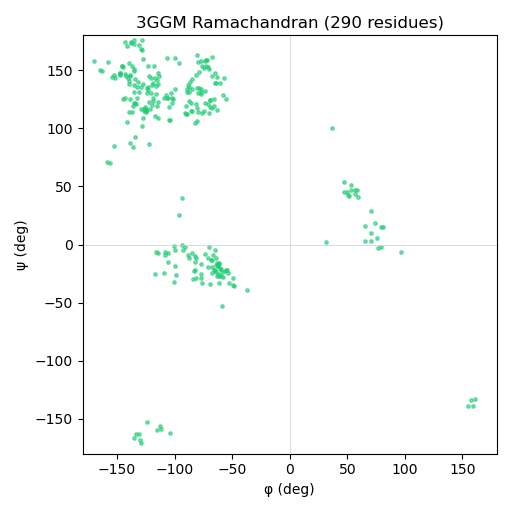.721 23.915 75.260 1.00 38.52 30 GLY B CA 1
ATOM 795 C C . GLY B 1 31 ? 12.392 22.558 75.369 1.00 38.20 30 GLY B C 1
ATOM 796 O O . GLY B 1 31 ? 12.481 21.842 74.375 1.00 38.62 30 GLY B O 1
ATOM 797 N N . LEU B 1 32 ? 12.858 22.190 76.557 1.00 37.22 31 LEU B N 1
ATOM 798 C CA . LEU B 1 32 ? 13.524 20.902 76.730 1.00 37.42 31 LEU B CA 1
ATOM 799 C C . LEU B 1 32 ? 12.806 19.951 77.674 1.00 36.78 31 LEU B C 1
ATOM 800 O O . LEU B 1 32 ? 12.220 20.369 78.671 1.00 37.09 31 LEU B O 1
ATOM 805 N N . ILE B 1 33 ? 12.845 18.666 77.347 1.00 35.37 32 ILE B N 1
ATOM 806 C CA . ILE B 1 33 ? 12.223 17.664 78.195 1.00 36.22 32 ILE B CA 1
ATOM 807 C C . ILE B 1 33 ? 13.089 17.584 79.439 1.00 35.78 32 ILE B C 1
ATOM 808 O O . ILE B 1 33 ? 14.278 17.296 79.349 1.00 36.03 32 ILE B O 1
ATOM 813 N N . THR B 1 34 ? 12.493 17.842 80.594 1.00 35.74 33 THR B N 1
ATOM 814 C CA . THR B 1 34 ? 13.240 17.823 81.843 1.00 35.76 33 THR B CA 1
ATOM 815 C C . THR B 1 34 ? 13.049 16.539 82.621 1.00 34.02 33 THR B C 1
ATOM 816 O O . THR B 1 34 ? 13.954 16.092 83.322 1.00 32.54 33 THR B O 1
ATOM 820 N N . ALA B 1 35 ? 11.867 15.948 82.502 1.00 32.26 34 ALA B N 1
ATOM 821 C CA . ALA B 1 35 ? 11.578 14.705 83.198 1.00 31.85 34 ALA B CA 1
ATOM 822 C C . ALA B 1 35 ? 10.436 13.961 82.526 1.00 30.76 34 ALA B C 1
ATOM 823 O O . ALA B 1 35 ? 9.623 14.551 81.812 1.00 34.18 34 ALA B O 1
ATOM 825 N N . VAL B 1 36 ? 10.391 12.657 82.753 1.00 29.81 35 VAL B N 1
ATOM 826 C CA . VAL B 1 36 ? 9.352 11.806 82.200 1.00 31.09 35 VAL B CA 1
ATOM 827 C C . VAL B 1 36 ? 8.943 10.872 83.332 1.00 31.97 35 VAL B C 1
ATOM 828 O O . VAL B 1 36 ? 9.735 10.612 84.235 1.00 32.08 35 VAL B O 1
ATOM 832 N N . GLY B 1 37 ? 7.705 10.390 83.302 1.00 33.47 36 GLY B N 1
ATOM 833 C CA . GLY B 1 37 ? 7.248 9.505 84.359 1.00 34.94 36 GLY B CA 1
ATOM 834 C C . GLY B 1 37 ? 5.745 9.519 84.539 1.00 35.24 36 GLY B C 1
ATOM 835 O O . GLY B 1 37 ? 5.003 9.556 83.556 1.00 36.04 36 GLY B O 1
ATOM 836 N N . GLY B 1 38 ? 5.298 9.501 85.794 1.00 35.11 37 GLY B N 1
ATOM 837 C CA . GLY B 1 38 ? 3.872 9.492 86.088 1.00 34.93 37 GLY B CA 1
ATOM 838 C C . GLY B 1 38 ? 3.331 10.757 86.735 1.00 34.58 37 GLY B C 1
ATOM 839 O O . GLY B 1 38 ? 3.936 11.829 86.643 1.00 32.15 37 GLY B O 1
ATOM 840 N N . ASP B 1 39 ? 2.186 10.628 87.400 1.00 35.18 38 ASP B N 1
ATOM 841 C CA . ASP B 1 39 ? 1.550 11.764 88.060 1.00 36.31 38 ASP B CA 1
ATOM 842 C C . ASP B 1 39 ? 2.467 12.487 89.045 1.00 36.26 38 ASP B C 1
ATOM 843 O O . ASP B 1 39 ? 2.236 13.654 89.365 1.00 36.50 38 ASP B O 1
ATOM 848 N N . GLU B 1 40 ? 3.505 11.801 89.518 1.00 35.30 39 GLU B N 1
ATOM 849 C CA . GLU B 1 40 ? 4.427 12.406 90.473 1.00 35.88 39 GLU B CA 1
ATOM 850 C C . GLU B 1 40 ? 5.137 13.629 89.905 1.00 34.83 39 GLU B C 1
ATOM 851 O O . GLU B 1 40 ? 5.708 14.424 90.654 1.00 33.21 39 GLU B O 1
ATOM 857 N N . LEU B 1 41 ? 5.103 13.783 88.585 1.00 33.44 40 LEU B N 1
ATOM 858 C CA . LEU B 1 41 ? 5.746 14.927 87.946 1.00 33.08 40 LEU B CA 1
ATOM 859 C C . LEU B 1 41 ? 5.042 16.246 88.287 1.00 33.16 40 LEU B C 1
ATOM 860 O O . LEU B 1 41 ? 5.647 17.319 88.238 1.00 32.44 40 LEU B O 1
ATOM 865 N N . LEU B 1 42 ? 3.764 16.167 88.637 1.00 35.25 41 LEU B N 1
ATOM 866 C CA . LEU B 1 42 ? 3.011 17.365 88.991 1.00 38.34 41 LEU B CA 1
ATOM 867 C C . LEU B 1 42 ? 3.614 18.070 90.220 1.00 39.74 41 LEU B C 1
ATOM 868 O O . LEU B 1 42 ? 3.491 19.289 90.370 1.00 38.82 41 LEU B O 1
ATOM 873 N N . ASN B 1 43 ? 4.280 17.307 91.084 1.00 40.37 42 ASN B N 1
ATOM 874 C CA . ASN B 1 43 ? 4.885 17.880 92.286 1.00 41.66 42 ASN B CA 1
ATOM 875 C C . ASN B 1 43 ? 5.985 18.896 91.985 1.00 41.68 42 ASN B C 1
ATOM 876 O O . ASN B 1 43 ? 6.377 19.664 92.865 1.00 41.06 42 ASN B O 1
ATOM 881 N N . SER B 1 44 ? 6.479 18.909 90.749 1.00 40.52 43 SER B N 1
ATOM 882 C CA . SER B 1 44 ? 7.534 19.850 90.364 1.00 40.44 43 SER B CA 1
ATOM 883 C C . SER B 1 44 ? 6.959 21.152 89.805 1.00 41.62 43 SER B C 1
ATOM 884 O O . SER B 1 44 ? 7.701 22.075 89.469 1.00 40.35 43 SER B O 1
ATOM 887 N N . ALA B 1 45 ? 5.637 21.224 89.707 1.00 43.37 44 ALA B N 1
ATOM 888 C CA . ALA B 1 45 ? 4.978 22.408 89.167 1.00 45.52 44 ALA B CA 1
ATOM 889 C C . ALA B 1 45 ? 4.744 23.519 90.183 1.00 47.53 44 ALA B C 1
ATOM 890 O O . ALA B 1 45 ? 4.439 23.261 91.349 1.00 47.44 44 ALA B O 1
ATOM 892 N N . THR B 1 46 ? 4.896 24.759 89.727 1.00 48.86 45 THR B N 1
ATOM 893 C CA . THR B 1 46 ? 4.639 25.919 90.564 1.00 50.86 45 THR B CA 1
ATOM 894 C C . THR B 1 46 ? 3.298 26.381 90.020 1.00 52.34 45 THR B C 1
ATOM 895 O O . THR B 1 46 ? 2.616 25.612 89.343 1.00 52.78 45 THR B O 1
ATOM 899 N N . GLU B 1 47 ? 2.918 27.623 90.291 1.00 53.45 46 GLU B N 1
ATOM 900 C CA . GLU B 1 47 ? 1.645 28.130 89.796 1.00 54.37 46 GLU B CA 1
ATOM 901 C C . GLU B 1 47 ? 1.737 28.623 88.355 1.00 54.23 46 GLU B C 1
ATOM 902 O O . GLU B 1 47 ? 0.731 28.682 87.648 1.00 53.65 46 GLU B O 1
ATOM 908 N N . LYS B 1 48 ? 2.945 28.963 87.917 1.00 53.58 47 LYS B N 1
ATOM 909 C CA . LYS B 1 48 ? 3.148 29.451 86.555 1.00 53.41 47 LYS B CA 1
ATOM 910 C C . LYS B 1 48 ? 3.251 28.315 85.534 1.00 52.83 47 LYS B C 1
ATOM 911 O O . LYS B 1 48 ? 3.027 28.518 84.342 1.00 53.09 47 LYS B O 1
ATOM 917 N N . THR B 1 49 ? 3.589 27.121 85.999 1.00 51.72 48 THR B N 1
ATOM 918 C CA . THR B 1 49 ? 3.721 25.980 85.099 1.00 50.87 48 THR B CA 1
ATOM 919 C C . THR B 1 49 ? 2.373 25.606 84.485 1.00 50.44 48 THR B C 1
ATOM 920 O O . THR B 1 49 ? 1.403 25.370 85.203 1.00 49.73 48 THR B O 1
ATOM 924 N N . LYS B 1 50 ? 2.312 25.559 83.158 1.00 49.52 49 LYS B N 1
ATOM 925 C CA . LYS B 1 50 ? 1.076 25.183 82.478 1.00 50.22 49 LYS B CA 1
ATOM 926 C C . LYS B 1 50 ? 0.917 23.669 82.577 1.00 48.70 49 LYS B C 1
ATOM 927 O O . LYS B 1 50 ? 1.857 22.925 82.297 1.00 48.30 49 LYS B O 1
ATOM 933 N N . LYS B 1 51 ? -0.263 23.212 82.983 1.00 47.42 50 LYS B N 1
ATOM 934 C CA . LYS B 1 51 ? -0.515 21.779 83.107 1.00 46.20 50 LYS B CA 1
ATOM 935 C C . LYS B 1 51 ? -1.670 21.315 82.227 1.00 46.27 50 LYS B C 1
ATOM 936 O O . LYS B 1 51 ? -2.659 22.029 82.055 1.00 45.48 50 LYS B O 1
ATOM 942 N N . ILE B 1 52 ? -1.543 20.114 81.670 1.00 46.32 51 ILE B N 1
ATOM 943 C CA . ILE B 1 52 ? -2.583 19.577 80.801 1.00 45.57 51 ILE B CA 1
ATOM 944 C C . ILE B 1 52 ? -2.863 18.097 81.019 1.00 45.31 51 ILE B C 1
ATOM 945 O O . ILE B 1 52 ? -1.959 17.262 80.956 1.00 44.43 51 ILE B O 1
ATOM 950 N N . ASP B 1 53 ? -4.128 17.781 81.271 1.00 44.41 52 ASP B N 1
ATOM 951 C CA . ASP B 1 53 ? -4.542 16.403 81.470 1.00 44.57 52 ASP B CA 1
ATOM 952 C C . ASP B 1 53 ? -4.787 15.843 80.075 1.00 44.19 52 ASP B C 1
ATOM 953 O O . ASP B 1 53 ? -5.691 16.295 79.373 1.00 43.76 52 ASP B O 1
ATOM 958 N N . LEU B 1 54 ? -3.979 14.869 79.673 1.00 42.43 53 LEU B N 1
ATOM 959 C CA . LEU B 1 54 ? -4.116 14.267 78.354 1.00 41.65 53 LEU B CA 1
ATOM 960 C C . LEU B 1 54 ? -5.365 13.401 78.250 1.00 42.77 53 LEU B C 1
ATOM 961 O O . LEU B 1 54 ? -5.756 12.988 77.157 1.00 44.19 53 LEU B O 1
ATOM 966 N N . LYS B 1 55 ? -5.979 13.126 79.394 1.00 43.25 54 LYS B N 1
ATOM 967 C CA . LYS B 1 55 ? -7.189 12.318 79.439 1.00 44.48 54 LYS B CA 1
ATOM 968 C C . LYS B 1 55 ? -7.019 11.003 78.687 1.00 44.52 54 LYS B C 1
ATOM 969 O O . LYS B 1 55 ? -7.916 10.563 77.965 1.00 43.78 54 LYS B O 1
ATOM 975 N N . ARG B 1 56 ? -5.854 10.388 78.874 1.00 43.50 55 ARG B N 1
ATOM 976 C CA . ARG B 1 56 ? -5.503 9.115 78.252 1.00 43.89 55 ARG B CA 1
ATOM 977 C C . ARG B 1 56 ? -5.129 9.200 76.776 1.00 42.83 55 ARG B C 1
ATOM 978 O O . ARG B 1 56 ? -4.917 8.167 76.138 1.00 42.63 55 ARG B O 1
ATOM 986 N N . LYS B 1 57 ? -5.052 10.412 76.226 1.00 41.08 56 LYS B N 1
ATOM 987 C CA . LYS B 1 57 ? -4.680 10.564 74.818 1.00 39.82 56 LYS B CA 1
ATOM 988 C C . LYS B 1 57 ? -3.227 10.145 74.609 1.00 39.47 56 LYS B C 1
ATOM 989 O O . LYS B 1 57 ? -2.436 10.081 75.553 1.00 37.65 56 LYS B O 1
ATOM 995 N N . ARG B 1 58 ? -2.876 9.874 73.360 1.00 38.84 57 ARG B N 1
ATOM 996 C CA . ARG B 1 58 ? -1.512 9.512 73.030 1.00 39.06 57 ARG B CA 1
ATOM 997 C C . ARG B 1 58 ? -0.826 10.839 72.739 1.00 36.75 57 ARG B C 1
ATOM 998 O O . ARG B 1 58 ? -1.361 11.660 72.003 1.00 37.88 57 ARG B O 1
ATOM 1006 N N . ALA B 1 59 ? 0.336 11.069 73.337 1.00 34.86 58 ALA B N 1
ATOM 1007 C CA . ALA B 1 59 ? 1.049 12.320 73.117 1.00 33.55 58 ALA B CA 1
ATOM 1008 C C . ALA B 1 59 ? 2.276 12.084 72.247 1.00 32.61 58 ALA B C 1
ATOM 1009 O O . ALA B 1 59 ? 3.093 11.206 72.525 1.00 31.47 58 ALA B O 1
ATOM 1011 N N . ILE B 1 60 ? 2.394 12.886 71.195 1.00 31.69 59 ILE B N 1
ATOM 1012 C CA . ILE B 1 60 ? 3.495 12.766 70.258 1.00 31.81 59 ILE B CA 1
ATOM 1013 C C . ILE B 1 60 ? 4.188 14.106 70.063 1.00 30.69 59 ILE B C 1
ATOM 1014 O O . ILE B 1 60 ? 3.538 15.147 69.969 1.00 29.76 59 ILE B O 1
ATOM 1019 N N . PRO B 1 61 ? 5.524 14.102 70.012 1.00 30.45 60 PRO B N 1
ATOM 1020 C CA . PRO B 1 61 ? 6.218 15.374 69.818 1.00 31.13 60 PRO B CA 1
ATOM 1021 C C . PRO B 1 61 ? 5.857 15.987 68.465 1.00 32.98 60 PRO B C 1
ATOM 1022 O O . PRO B 1 61 ? 5.667 15.277 67.484 1.00 32.25 60 PRO B O 1
ATOM 1026 N N . GLY B 1 62 ? 5.752 17.309 68.419 1.00 33.77 61 GLY B N 1
ATOM 1027 C CA . GLY B 1 62 ? 5.409 17.964 67.171 1.00 33.95 61 GLY B CA 1
ATOM 1028 C C . GLY B 1 62 ? 6.531 17.884 66.154 1.00 34.55 61 GLY B C 1
ATOM 1029 O O . GLY B 1 62 ? 7.702 17.812 66.516 1.00 34.50 61 GLY B O 1
ATOM 1030 N N . LEU B 1 63 ? 6.175 17.881 64.875 1.00 34.45 62 LEU B N 1
ATOM 1031 C CA . LEU B 1 63 ? 7.181 17.830 63.824 1.00 35.64 62 LEU B CA 1
ATOM 1032 C C . LEU B 1 63 ? 8.022 19.102 63.929 1.00 35.64 62 LEU B C 1
ATOM 1033 O O . LEU B 1 63 ? 7.512 20.206 63.755 1.00 34.63 62 LEU B O 1
ATOM 1038 N N . ASN B 1 64 ? 9.303 18.946 64.237 1.00 34.19 63 ASN B N 1
ATOM 1039 C CA . ASN B 1 64 ? 10.191 20.091 64.384 1.00 34.92 63 ASN B CA 1
ATOM 1040 C C . ASN B 1 64 ? 11.379 20.027 63.439 1.00 33.95 63 ASN B C 1
ATOM 1041 O O . ASN B 1 64 ? 12.451 19.547 63.813 1.00 33.47 63 ASN B O 1
ATOM 1046 N N . ASP B 1 65 ? 11.198 20.522 62.220 1.00 31.26 64 ASP B N 1
ATOM 1047 C CA . ASP B 1 65 ? 12.273 20.509 61.237 1.00 31.01 64 ASP B CA 1
ATOM 1048 C C . ASP B 1 65 ? 12.300 21.815 60.448 1.00 31.08 64 ASP B C 1
ATOM 1049 O O . ASP B 1 65 ? 11.256 22.321 60.028 1.00 29.31 64 ASP B O 1
ATOM 1054 N N . SER B 1 66 ? 13.502 22.337 60.223 1.00 31.90 65 SER B N 1
ATOM 1055 C CA . SER B 1 66 ? 13.679 23.595 59.501 1.00 33.14 65 SER B CA 1
ATOM 1056 C C . SER B 1 66 ? 13.186 23.571 58.055 1.00 32.68 65 SER B C 1
ATOM 1057 O O . SER B 1 66 ? 12.991 24.623 57.452 1.00 36.91 65 SER B O 1
ATOM 1060 N N . HIS B 1 67 ? 12.988 22.388 57.487 1.00 31.95 66 HIS B N 1
ATOM 1061 C CA . HIS B 1 67 ? 12.532 22.318 56.110 1.00 32.14 66 HIS B CA 1
ATOM 1062 C C . HIS B 1 67 ? 11.018 22.234 56.004 1.00 31.47 66 HIS B C 1
ATOM 1063 O O . HIS B 1 67 ? 10.467 22.274 54.906 1.00 30.22 66 HIS B O 1
ATOM 1070 N N . ILE B 1 68 ? 10.339 22.134 57.140 1.00 31.40 67 ILE B N 1
ATOM 1071 C CA . ILE B 1 68 ? 8.885 22.024 57.122 1.00 32.16 67 ILE B CA 1
ATOM 1072 C C . ILE B 1 68 ? 8.168 22.942 58.094 1.00 32.66 67 ILE B C 1
ATOM 1073 O O . ILE B 1 68 ? 8.555 23.067 59.265 1.00 32.60 67 ILE B O 1
ATOM 1078 N N . HIS B 1 69 ? 7.110 23.581 57.605 1.00 30.80 68 HIS B N 1
ATOM 1079 C CA . HIS B 1 69 ? 6.312 24.452 58.448 1.00 29.55 68 HIS B CA 1
ATOM 1080 C C . HIS B 1 69 ? 5.000 23.741 58.785 1.00 29.38 68 HIS B C 1
ATOM 1081 O O . HIS B 1 69 ? 4.217 23.405 57.891 1.00 27.63 68 HIS B O 1
ATOM 1088 N N . VAL B 1 70 ? 4.774 23.498 60.072 1.00 30.05 69 VAL B N 1
ATOM 1089 C CA . VAL B 1 70 ? 3.546 22.858 60.518 1.00 31.86 69 VAL B CA 1
ATOM 1090 C C . VAL B 1 70 ? 2.498 23.955 60.698 1.00 33.72 69 VAL B C 1
ATOM 1091 O O . VAL B 1 70 ? 2.642 24.826 61.550 1.00 34.40 69 VAL B O 1
ATOM 1095 N N . ILE B 1 71 ? 1.447 23.915 59.888 1.00 34.57 70 ILE B N 1
ATOM 1096 C CA . ILE B 1 71 ? 0.402 24.927 59.970 1.00 34.50 70 ILE B CA 1
ATOM 1097 C C . ILE B 1 71 ? -0.386 24.782 61.269 1.00 37.03 70 ILE B C 1
ATOM 1098 O O . ILE B 1 71 ? -1.019 23.754 61.512 1.00 36.73 70 ILE B O 1
ATOM 1103 N N . ARG B 1 72 ? -0.339 25.821 62.097 1.00 37.88 71 ARG B N 1
ATOM 1104 C CA . ARG B 1 72 ? -1.039 25.822 63.378 1.00 40.68 71 ARG B CA 1
ATOM 1105 C C . ARG B 1 72 ? -2.366 26.579 63.305 1.00 41.56 71 ARG B C 1
ATOM 1106 O O . ARG B 1 72 ? -2.582 27.382 62.401 1.00 41.80 71 ARG B O 1
ATOM 1114 N N . GLY B 1 73 ? -3.248 26.317 64.263 1.00 42.34 72 GLY B N 1
ATOM 1115 C CA . GLY B 1 73 ? -4.537 26.989 64.291 1.00 44.05 72 GLY B CA 1
ATOM 1116 C C . GLY B 1 73 ? -5.582 26.405 63.358 1.00 44.64 72 GLY B C 1
ATOM 1117 O O . GLY B 1 73 ? -6.598 27.045 63.089 1.00 45.41 72 GLY B O 1
ATOM 1118 N N . LEU B 1 74 ? -5.333 25.192 62.870 1.00 44.84 73 LEU B N 1
ATOM 1119 C CA . LEU B 1 74 ? -6.240 24.495 61.956 1.00 46.06 73 LEU B CA 1
ATOM 1120 C C . LEU B 1 74 ? -6.102 24.947 60.499 1.00 48.25 73 LEU B C 1
ATOM 1121 O O . LEU B 1 74 ? -7.014 25.627 59.978 1.00 49.63 73 LEU B O 1
ATOM 1126 N N . MET C 1 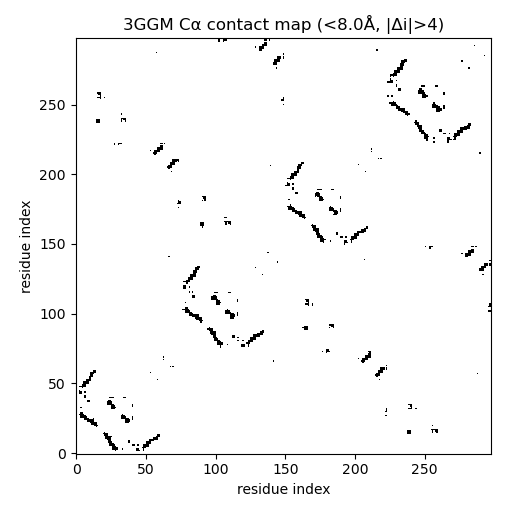1 ? 23.624 -12.267 74.917 1.00 36.92 0 MET C N 1
ATOM 1127 C CA . MET C 1 1 ? 24.005 -10.963 74.303 1.00 37.42 0 MET C CA 1
ATOM 1128 C C . MET C 1 1 ? 23.048 -10.641 73.153 1.00 35.58 0 MET C C 1
ATOM 1129 O O . MET C 1 1 ? 22.817 -11.474 72.270 1.00 34.12 0 MET C O 1
ATOM 1134 N N . ASN C 1 2 ? 22.506 -9.431 73.162 1.00 33.72 1 ASN C N 1
ATOM 1135 C CA . ASN C 1 2 ? 21.567 -9.029 72.125 1.00 33.42 1 ASN C CA 1
ATOM 1136 C C . ASN C 1 2 ? 22.231 -8.389 70.909 1.00 32.32 1 ASN C C 1
ATOM 1137 O O . ASN C 1 2 ? 23.117 -7.544 71.041 1.00 32.92 1 ASN C O 1
ATOM 1142 N N . VAL C 1 3 ? 21.814 -8.828 69.727 1.00 29.67 2 VAL C N 1
ATOM 1143 C CA . VAL C 1 3 ? 22.310 -8.273 68.475 1.00 27.50 2 VAL C CA 1
ATOM 1144 C C . VAL C 1 3 ? 21.066 -7.710 67.807 1.00 26.36 2 VAL C C 1
ATOM 1145 O O . VAL C 1 3 ? 20.079 -8.418 67.614 1.00 25.22 2 VAL C O 1
ATOM 1149 N N . PRO C 1 4 ? 21.079 -6.416 67.477 1.00 24.99 3 PRO C N 1
ATOM 1150 C CA . PRO C 1 4 ? 19.883 -5.860 66.838 1.00 23.28 3 PRO C CA 1
ATOM 1151 C C . PRO C 1 4 ? 19.683 -6.339 65.409 1.00 24.01 3 PRO C C 1
ATOM 1152 O O . PRO C 1 4 ? 20.641 -6.706 64.720 1.00 24.83 3 PRO C O 1
ATOM 1156 N N . ASP C 1 5 ? 18.424 -6.354 64.982 1.00 24.19 4 ASP C N 1
ATOM 1157 C CA . ASP C 1 5 ? 18.081 -6.749 63.635 1.00 25.04 4 ASP C CA 1
ATOM 1158 C C . ASP C 1 5 ? 18.436 -5.587 62.724 1.00 22.51 4 ASP C C 1
ATOM 1159 O O . ASP C 1 5 ? 18.838 -5.785 61.586 1.00 23.06 4 ASP C O 1
ATOM 1164 N N . MET C 1 6 ? 18.288 -4.372 63.236 1.00 21.53 5 MET C N 1
ATOM 1165 C CA . MET C 1 6 ? 18.527 -3.192 62.411 1.00 20.18 5 MET C CA 1
ATOM 1166 C C . MET C 1 6 ? 19.090 -2.015 63.190 1.00 20.71 5 MET C C 1
ATOM 1167 O O . MET C 1 6 ? 18.783 -1.829 64.375 1.00 18.07 5 MET C O 1
ATOM 1172 N N . ILE C 1 7 ? 19.932 -1.231 62.518 1.00 18.31 6 ILE C N 1
ATOM 1173 C CA . ILE C 1 7 ? 20.502 -0.034 63.113 1.00 18.85 6 ILE C CA 1
ATOM 1174 C C . ILE C 1 7 ? 20.392 1.125 62.132 1.00 19.58 6 ILE C C 1
ATOM 1175 O O . ILE C 1 7 ? 20.887 1.059 61.001 1.00 21.37 6 ILE C O 1
ATOM 1180 N N . LEU C 1 8 ? 19.714 2.182 62.550 1.00 16.05 7 LEU C N 1
ATOM 1181 C CA . LEU C 1 8 ? 19.581 3.345 61.693 1.00 17.26 7 LEU C CA 1
ATOM 1182 C C . LEU C 1 8 ? 20.590 4.317 62.292 1.00 17.65 7 LEU C C 1
ATOM 1183 O O . LEU C 1 8 ? 20.511 4.635 63.476 1.00 18.51 7 LEU C O 1
ATOM 1188 N N . TYR C 1 9 ? 21.553 4.761 61.486 1.00 18.93 8 TYR C N 1
ATOM 1189 C CA . TYR C 1 9 ? 22.596 5.654 61.990 1.00 19.35 8 TYR C CA 1
ATOM 1190 C C . TYR C 1 9 ? 22.847 6.893 61.148 1.00 19.03 8 TYR C C 1
ATOM 1191 O O . TYR C 1 9 ? 22.339 7.021 60.032 1.00 20.57 8 TYR C O 1
ATOM 1200 N N . ASN C 1 10 ? 23.667 7.789 61.695 1.00 20.07 9 ASN C N 1
ATOM 1201 C CA . ASN C 1 10 ? 24.015 9.053 61.045 1.00 20.33 9 ASN C CA 1
ATOM 1202 C C . ASN C 1 10 ? 22.774 9.908 60.734 1.00 20.68 9 ASN C C 1
ATOM 1203 O O . ASN C 1 10 ? 22.622 10.434 59.623 1.00 22.00 9 ASN C O 1
ATOM 1208 N N . GLY C 1 11 ? 21.886 10.037 61.720 1.00 20.24 10 GLY C N 1
ATOM 1209 C CA . GLY C 1 11 ? 20.685 10.836 61.537 1.00 22.43 10 GLY C CA 1
ATOM 1210 C C . GLY C 1 11 ? 20.483 11.822 62.679 1.00 24.41 10 GLY C C 1
ATOM 1211 O O . GLY C 1 11 ? 21.395 12.054 63.479 1.00 22.11 10 GLY C O 1
ATOM 1212 N N . LYS C 1 12 ? 19.298 12.425 62.739 1.00 23.57 11 LYS C N 1
ATOM 1213 C CA . LYS C 1 12 ? 18.953 13.374 63.798 1.00 25.65 11 LYS C CA 1
ATOM 1214 C C . LYS C 1 12 ? 17.675 12.805 64.389 1.00 24.23 11 LYS C C 1
ATOM 1215 O O . LYS C 1 12 ? 16.643 12.755 63.723 1.00 21.21 11 LYS C O 1
ATOM 1221 N N . ILE C 1 13 ? 17.753 12.375 65.642 1.00 25.25 12 ILE C N 1
ATOM 1222 C CA . ILE C 1 13 ? 16.620 11.744 66.299 1.00 26.02 12 ILE C CA 1
ATOM 1223 C C . ILE C 1 13 ? 16.321 12.271 67.702 1.00 26.87 12 ILE C C 1
ATOM 1224 O O . ILE C 1 13 ? 17.197 12.279 68.571 1.00 28.51 12 ILE C O 1
ATOM 1229 N N . THR C 1 14 ? 15.076 12.685 67.919 1.00 25.16 13 THR C N 1
ATOM 1230 C CA . THR C 1 14 ? 14.630 13.180 69.222 1.00 26.18 13 THR C CA 1
ATOM 1231 C C . THR C 1 14 ? 14.180 11.963 70.026 1.00 24.82 13 THR C C 1
ATOM 1232 O O . THR C 1 14 ? 13.530 11.086 69.479 1.00 23.83 13 THR C O 1
ATOM 1236 N N . THR C 1 15 ? 14.487 11.920 71.322 1.00 24.89 14 THR C N 1
ATOM 1237 C CA . THR C 1 15 ? 14.158 10.747 72.142 1.00 25.67 14 THR C CA 1
ATOM 1238 C C . THR C 1 15 ? 13.181 10.856 73.319 1.00 27.31 14 THR C C 1
ATOM 1239 O O . THR C 1 15 ? 12.571 9.848 73.726 1.00 27.59 14 THR C O 1
ATOM 1243 N N . LEU C 1 16 ? 13.068 12.058 73.868 1.00 27.92 15 LEU C N 1
ATOM 1244 C CA . LEU C 1 16 ? 12.252 12.344 75.043 1.00 28.63 15 LEU C CA 1
ATOM 1245 C C . LEU C 1 16 ? 12.960 11.771 76.283 1.00 31.05 15 LEU C C 1
ATOM 1246 O O . LEU C 1 16 ? 12.348 11.562 77.329 1.00 33.06 15 LEU C O 1
ATOM 1251 N N . ASP C 1 17 ? 14.261 11.513 76.142 1.00 30.75 16 ASP C N 1
ATOM 1252 C CA . ASP C 1 17 ? 15.094 11.016 77.235 1.00 33.18 16 ASP C CA 1
ATOM 1253 C C . ASP C 1 17 ? 15.904 12.228 77.692 1.00 33.78 16 ASP C C 1
ATOM 1254 O O . ASP C 1 17 ? 16.817 12.668 76.997 1.00 33.34 16 ASP C O 1
ATOM 1259 N N . PRO C 1 18 ? 15.574 12.791 78.864 1.00 36.34 17 PRO C N 1
ATOM 1260 C CA . PRO C 1 18 ? 16.290 13.962 79.385 1.00 37.32 17 PRO C CA 1
ATOM 1261 C C . PRO C 1 18 ? 17.816 13.839 79.376 1.00 37.64 17 PRO C C 1
ATOM 1262 O O . PRO C 1 18 ? 18.517 14.842 79.252 1.00 37.31 17 PRO C O 1
ATOM 1266 N N . SER C 1 19 ? 18.324 12.614 79.491 1.00 39.37 18 SER C N 1
ATOM 1267 C CA . SER C 1 19 ? 19.772 12.377 79.500 1.00 40.54 18 SER C CA 1
ATOM 1268 C C . SER C 1 19 ? 20.410 12.655 78.137 1.00 40.85 18 SER C C 1
ATOM 1269 O O . SER C 1 19 ? 21.561 13.095 78.047 1.00 41.84 18 SER C O 1
ATOM 1272 N N . GLN C 1 20 ? 19.661 12.378 77.076 1.00 39.10 19 GLN C N 1
ATOM 1273 C CA . GLN C 1 20 ? 20.142 12.593 75.720 1.00 37.47 19 GLN C CA 1
ATOM 1274 C C . GLN C 1 20 ? 18.947 12.854 74.820 1.00 35.27 19 GLN C C 1
ATOM 1275 O O . GLN C 1 20 ? 18.424 11.935 74.175 1.00 34.51 19 GLN C O 1
ATOM 1281 N N . PRO C 1 21 ? 18.495 14.118 74.773 1.00 33.73 20 PRO C N 1
ATOM 1282 C CA . PRO C 1 21 ? 17.357 14.575 73.975 1.00 32.17 20 PRO C CA 1
ATOM 1283 C C . PRO C 1 21 ? 17.517 14.356 72.470 1.00 30.54 20 PRO C C 1
ATOM 1284 O O . PRO C 1 21 ? 16.523 14.238 71.758 1.00 28.20 20 PRO C O 1
ATOM 1288 N N . GLU C 1 22 ? 18.754 14.329 71.979 1.00 30.06 21 GLU C N 1
ATOM 1289 C CA . GLU C 1 22 ? 18.984 14.066 70.559 1.00 30.58 21 GLU C CA 1
ATOM 1290 C C . GLU C 1 22 ? 20.120 13.076 70.382 1.00 29.43 21 GLU C C 1
ATOM 1291 O O . GLU C 1 22 ? 21.140 13.161 71.066 1.00 30.36 21 GLU C O 1
ATOM 1297 N N . VAL C 1 23 ? 19.928 12.124 69.472 1.00 26.10 22 VAL C N 1
ATOM 1298 C CA . VAL C 1 23 ? 20.936 11.117 69.170 1.00 22.72 22 VAL C CA 1
ATOM 1299 C C . VAL C 1 23 ? 20.994 11.004 67.646 1.00 22.39 22 VAL C C 1
ATOM 1300 O O . VAL C 1 23 ? 20.147 11.568 66.942 1.00 22.74 22 VAL C O 1
ATOM 1304 N N . SER C 1 24 ? 21.965 10.254 67.141 1.00 19.99 23 SER C N 1
ATOM 1305 C CA . SER C 1 24 ? 22.123 10.094 65.699 1.00 19.90 23 SER C CA 1
ATOM 1306 C C . SER C 1 24 ? 21.865 8.663 65.234 1.00 19.04 23 SER C C 1
ATOM 1307 O O . SER C 1 24 ? 21.839 8.391 64.030 1.00 18.85 23 SER C O 1
ATOM 1310 N N . ALA C 1 25 ? 21.684 7.751 66.186 1.00 19.84 24 ALA C N 1
ATOM 1311 C CA . ALA C 1 25 ? 21.465 6.349 65.853 1.00 19.47 24 ALA C CA 1
ATOM 1312 C C . ALA C 1 25 ? 20.504 5.653 66.786 1.00 22.22 24 ALA C C 1
ATOM 1313 O O . ALA C 1 25 ? 20.357 6.015 67.956 1.00 22.86 24 ALA C O 1
ATOM 1315 N N . ILE C 1 26 ? 19.856 4.630 66.256 1.00 22.76 25 ILE C N 1
ATOM 1316 C CA . ILE C 1 26 ? 18.907 3.866 67.024 1.00 24.45 25 ILE C CA 1
ATOM 1317 C C . ILE C 1 26 ? 19.049 2.405 66.585 1.00 24.07 25 ILE C C 1
ATOM 1318 O O . ILE C 1 26 ? 19.386 2.129 65.429 1.00 23.96 25 ILE C O 1
ATOM 1323 N N . ALA C 1 27 ? 18.845 1.479 67.515 1.00 21.64 26 ALA C N 1
ATOM 1324 C CA . ALA C 1 27 ? 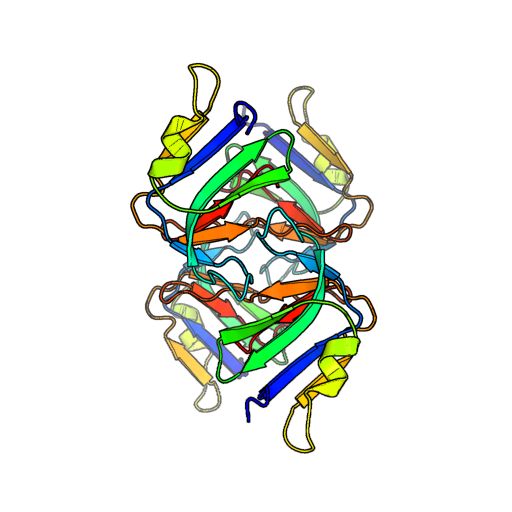18.924 0.051 67.216 1.00 23.51 26 ALA C CA 1
ATOM 1325 C C . ALA C 1 27 ? 17.531 -0.549 67.408 1.00 24.59 26 ALA C C 1
ATOM 1326 O O . ALA C 1 27 ? 16.832 -0.216 68.371 1.00 25.90 26 ALA C O 1
ATOM 1328 N N . ILE C 1 28 ? 17.139 -1.427 66.488 1.00 23.29 27 ILE C N 1
ATOM 1329 C CA . ILE C 1 28 ? 15.826 -2.065 66.525 1.00 25.06 27 ILE C CA 1
ATOM 1330 C C . ILE C 1 28 ? 15.954 -3.582 66.616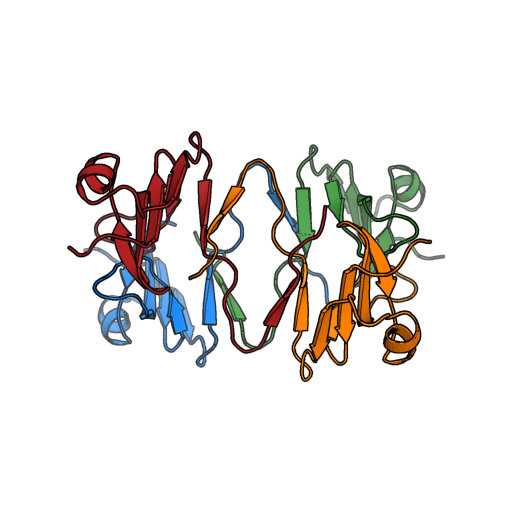 1.00 25.31 27 ILE C C 1
ATOM 1331 O O . ILE C 1 28 ? 16.695 -4.193 65.849 1.00 26.73 27 ILE C O 1
ATOM 1336 N N . THR C 1 29 ? 15.237 -4.187 67.557 1.00 25.93 28 THR C N 1
ATOM 1337 C CA . THR C 1 29 ? 15.268 -5.634 67.714 1.00 26.50 28 THR C CA 1
ATOM 1338 C C . THR C 1 29 ? 13.834 -6.130 67.892 1.00 27.83 28 THR C C 1
ATOM 1339 O O . THR C 1 29 ? 13.126 -5.691 68.799 1.00 24.83 28 THR C O 1
ATOM 1343 N N . ASP C 1 30 ? 13.409 -7.021 66.999 1.00 28.59 29 ASP C N 1
ATOM 1344 C CA . ASP C 1 30 ? 12.063 -7.582 67.036 1.00 31.90 29 ASP C CA 1
ATOM 1345 C C . ASP C 1 30 ? 10.994 -6.498 67.156 1.00 32.69 29 ASP C C 1
ATOM 1346 O O . ASP C 1 30 ? 10.067 -6.614 67.962 1.00 33.28 29 ASP C O 1
ATOM 1351 N N . GLY C 1 31 ? 11.144 -5.441 66.361 1.00 31.78 30 GLY C N 1
ATOM 1352 C CA . GLY C 1 31 ? 10.192 -4.347 66.371 1.00 30.25 30 GLY C CA 1
ATOM 1353 C C . GLY C 1 31 ? 10.321 -3.346 67.505 1.00 31.68 30 GLY C C 1
ATOM 1354 O O . GLY C 1 31 ? 9.574 -2.365 67.544 1.00 31.15 30 GLY C O 1
ATOM 1355 N N . LEU C 1 32 ? 11.257 -3.571 68.425 1.00 30.72 31 LEU C N 1
ATOM 1356 C CA . LEU C 1 32 ? 11.439 -2.666 69.564 1.00 29.66 31 LEU C CA 1
ATOM 1357 C C . LEU C 1 32 ? 12.776 -1.910 69.555 1.00 30.72 31 LEU C C 1
ATOM 1358 O O . LEU C 1 32 ? 13.808 -2.452 69.149 1.00 28.91 31 LEU C O 1
ATOM 1363 N N . ILE C 1 33 ? 12.766 -0.667 70.021 1.00 30.93 32 ILE C N 1
ATOM 1364 C CA . ILE C 1 33 ? 14.005 0.098 70.103 1.00 30.65 32 ILE C CA 1
ATOM 1365 C C . ILE C 1 33 ? 14.775 -0.466 71.295 1.00 29.81 32 ILE C C 1
ATOM 1366 O O . ILE C 1 33 ? 14.326 -0.354 72.438 1.00 30.66 32 ILE C O 1
ATOM 1371 N N . THR C 1 34 ? 15.928 -1.068 71.042 1.00 26.48 33 THR C N 1
ATOM 1372 C CA . THR C 1 34 ? 16.706 -1.656 72.126 1.00 25.91 33 THR C CA 1
ATOM 1373 C C . THR C 1 34 ? 17.934 -0.842 72.504 1.00 25.91 33 THR C C 1
ATOM 1374 O O . THR C 1 34 ? 18.624 -1.157 73.477 1.00 26.11 33 THR C O 1
ATOM 1378 N N . ALA C 1 35 ? 18.218 0.194 71.722 1.00 24.51 34 ALA C N 1
ATOM 1379 C CA . ALA C 1 35 ? 19.351 1.057 72.005 1.00 25.91 34 ALA C CA 1
ATOM 1380 C C . ALA C 1 35 ? 19.250 2.386 71.266 1.00 25.46 34 ALA C C 1
ATOM 1381 O O . ALA C 1 35 ? 18.691 2.466 70.170 1.00 24.75 34 ALA C O 1
ATOM 1383 N N . VAL C 1 36 ? 19.797 3.422 71.886 1.00 25.27 35 VAL C N 1
ATOM 1384 C CA . VAL C 1 36 ? 19.810 4.761 71.324 1.00 27.47 35 VAL C CA 1
ATOM 1385 C C . VAL C 1 36 ? 21.158 5.402 71.617 1.00 27.35 35 VAL C C 1
ATOM 1386 O O . VAL C 1 36 ? 21.742 5.184 72.683 1.00 27.88 35 VAL C O 1
ATOM 1390 N N . GLY C 1 37 ? 21.658 6.190 70.671 1.00 23.77 36 GLY C N 1
ATOM 1391 C CA . GLY C 1 37 ? 22.940 6.828 70.877 1.00 24.69 36 GLY C CA 1
ATOM 1392 C C . GLY C 1 37 ? 23.624 7.261 69.602 1.00 24.05 36 GLY C C 1
ATOM 1393 O O . GLY C 1 37 ? 22.973 7.773 68.680 1.00 27.54 36 GLY C O 1
ATOM 1394 N N . GLY C 1 38 ? 24.937 7.053 69.546 1.00 22.40 37 GLY C N 1
ATOM 1395 C CA . GLY C 1 38 ? 25.698 7.447 68.378 1.00 23.17 37 GLY C CA 1
ATOM 1396 C C . GLY C 1 38 ? 26.264 6.273 67.607 1.00 23.32 37 GLY C C 1
ATOM 1397 O O . GLY C 1 38 ? 25.749 5.160 67.690 1.00 21.61 37 GLY C O 1
ATOM 1398 N N . ASP C 1 39 ? 27.333 6.519 66.860 1.00 23.27 38 ASP C N 1
ATOM 1399 C CA . ASP C 1 39 ? 27.965 5.473 66.066 1.00 25.49 38 ASP C CA 1
ATOM 1400 C C . ASP C 1 39 ? 28.386 4.241 66.859 1.00 25.60 38 ASP C C 1
ATOM 1401 O O . ASP C 1 39 ? 28.546 3.167 66.280 1.00 24.59 38 ASP C O 1
ATOM 1406 N N . GLU C 1 40 ? 28.564 4.381 68.173 1.00 26.55 39 GLU C N 1
ATOM 1407 C CA . GLU C 1 40 ? 28.986 3.241 68.988 1.00 27.67 39 GLU C CA 1
ATOM 1408 C C . GLU C 1 40 ? 28.002 2.072 68.917 1.00 26.76 39 GLU C C 1
ATOM 1409 O O . GLU C 1 40 ? 28.358 0.931 69.213 1.00 24.80 39 GLU C O 1
ATOM 1415 N N . LEU C 1 41 ? 26.759 2.363 68.540 1.00 24.26 40 LEU C N 1
ATOM 1416 C CA . LEU C 1 41 ? 25.749 1.323 68.421 1.00 24.34 40 LEU C CA 1
ATOM 1417 C C . LEU C 1 41 ? 26.168 0.313 67.365 1.00 23.98 40 LEU C C 1
ATOM 1418 O O . LEU C 1 41 ? 25.875 -0.882 67.481 1.00 25.42 40 LEU C O 1
ATOM 1423 N N . LEU C 1 42 ? 26.862 0.789 66.334 1.00 21.32 41 LEU C N 1
ATOM 1424 C CA . LEU C 1 42 ? 27.292 -0.103 65.266 1.00 23.59 41 LEU C CA 1
ATOM 1425 C C . LEU C 1 42 ? 28.219 -1.216 65.766 1.00 24.57 41 LEU C C 1
ATOM 1426 O O . LEU C 1 42 ? 28.363 -2.258 65.117 1.00 24.90 41 LEU C O 1
ATOM 1431 N N . ASN C 1 43 ? 28.847 -1.007 66.918 1.00 25.58 42 ASN C N 1
ATOM 1432 C CA . ASN C 1 43 ? 29.723 -2.042 67.466 1.00 27.68 42 ASN C CA 1
ATOM 1433 C C . ASN C 1 43 ? 28.924 -3.278 67.907 1.00 26.42 42 ASN C C 1
ATOM 1434 O O . ASN C 1 43 ? 29.478 -4.371 68.020 1.00 25.06 42 ASN C O 1
ATOM 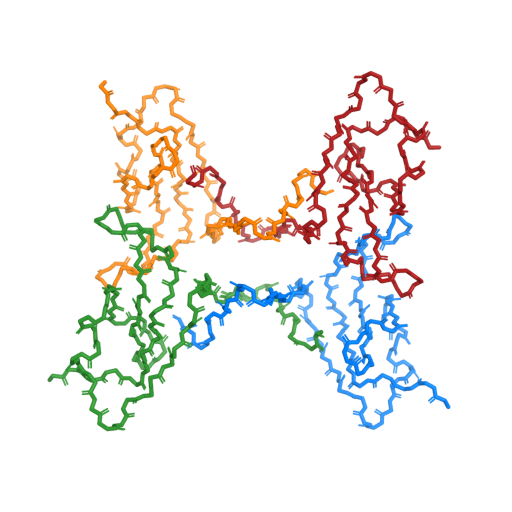1439 N N . SER C 1 44 ? 27.619 -3.113 68.123 1.00 26.09 43 SER C N 1
ATOM 1440 C CA . SER C 1 44 ? 26.768 -4.220 68.564 1.00 24.57 43 SER C CA 1
ATOM 1441 C C . SER C 1 44 ? 26.255 -5.075 67.413 1.00 26.04 43 SER C C 1
ATOM 1442 O O . SER C 1 44 ? 25.616 -6.105 67.627 1.00 24.75 43 SER C O 1
ATOM 1445 N N . ALA C 1 45 ? 26.516 -4.637 66.190 1.00 26.34 44 ALA C N 1
ATOM 1446 C CA . ALA C 1 45 ? 26.059 -5.356 65.010 1.00 25.98 44 ALA C CA 1
ATOM 1447 C C . ALA C 1 45 ? 26.917 -6.568 64.637 1.00 27.16 44 ALA C C 1
ATOM 1448 O O . ALA C 1 45 ? 28.081 -6.658 65.012 1.00 26.09 44 ALA C O 1
ATOM 1450 N N . THR C 1 46 ? 26.306 -7.500 63.913 1.00 29.10 45 THR C N 1
ATOM 1451 C CA . THR C 1 46 ? 26.983 -8.685 63.389 1.00 31.32 45 THR C CA 1
ATOM 1452 C C . THR C 1 46 ? 26.595 -8.636 61.912 1.00 32.96 45 THR C C 1
ATOM 1453 O O . THR C 1 46 ? 25.803 -7.782 61.509 1.00 32.53 45 THR C O 1
ATOM 1457 N N . GLU C 1 47 ? 27.130 -9.551 61.110 1.00 35.32 46 GLU C N 1
ATOM 1458 C CA . GLU C 1 47 ? 26.817 -9.590 59.684 1.00 35.69 46 GLU C CA 1
ATOM 1459 C C . GLU C 1 47 ? 25.321 -9.650 59.416 1.00 34.11 46 GLU C C 1
ATOM 1460 O O . GLU C 1 47 ? 24.861 -9.250 58.344 1.00 34.30 46 GLU C O 1
ATOM 1466 N N . LYS C 1 48 ? 24.563 -10.157 60.382 1.00 30.86 47 LYS C N 1
ATOM 1467 C CA . LYS C 1 48 ? 23.120 -10.293 60.220 1.00 29.45 47 LYS C CA 1
ATOM 1468 C C . LYS C 1 48 ? 22.340 -9.014 60.478 1.00 27.65 47 LYS C C 1
ATOM 1469 O O . LYS C 1 48 ? 21.155 -8.938 60.174 1.00 27.21 47 LYS C O 1
ATOM 1475 N N . THR C 1 49 ? 23.004 -8.014 61.042 1.00 25.62 48 THR C N 1
ATOM 1476 C CA . THR C 1 49 ? 22.360 -6.744 61.341 1.00 24.09 48 THR C CA 1
ATOM 1477 C C . THR C 1 49 ? 22.260 -5.868 60.093 1.00 24.42 48 THR C C 1
ATOM 1478 O O . THR C 1 49 ? 23.244 -5.683 59.381 1.00 23.99 48 THR C O 1
ATOM 1482 N N . LYS C 1 50 ? 21.069 -5.345 59.819 1.00 23.21 49 LYS C N 1
ATOM 1483 C CA . LYS C 1 50 ? 20.900 -4.452 58.681 1.00 23.50 49 LYS C CA 1
ATOM 1484 C C . LYS C 1 50 ? 21.220 -3.041 59.152 1.00 22.71 49 LYS C C 1
ATOM 1485 O O . LYS C 1 50 ? 20.635 -2.539 60.118 1.00 22.12 49 LYS C O 1
ATOM 1491 N N . LYS C 1 51 ? 22.175 -2.418 58.479 1.00 19.96 50 LYS C N 1
ATOM 1492 C CA . LYS C 1 51 ? 22.620 -1.073 58.822 1.00 22.15 50 LYS C CA 1
ATOM 1493 C C . LYS C 1 51 ? 22.166 -0.099 57.757 1.00 20.53 50 LYS C C 1
ATOM 1494 O O . LYS C 1 51 ? 22.442 -0.298 56.577 1.00 20.70 50 LYS C O 1
ATOM 1500 N N . ILE C 1 52 ? 21.466 0.951 58.168 1.00 20.24 51 ILE C N 1
ATOM 1501 C CA . ILE C 1 52 ? 20.980 1.947 57.223 1.00 18.70 51 ILE C CA 1
ATOM 1502 C C . ILE C 1 52 ? 21.483 3.347 57.561 1.00 18.50 51 ILE C C 1
ATOM 1503 O O . ILE C 1 52 ? 21.254 3.868 58.665 1.00 18.88 51 ILE C O 1
ATOM 1508 N N . ASP C 1 53 ? 22.164 3.951 56.593 1.00 14.26 52 ASP C N 1
ATOM 1509 C CA . ASP C 1 53 ? 22.698 5.301 56.727 1.00 16.20 52 ASP C CA 1
ATOM 1510 C C . ASP C 1 53 ? 21.556 6.303 56.497 1.00 17.20 52 ASP C C 1
ATOM 1511 O O . ASP C 1 53 ? 21.044 6.412 55.387 1.00 17.77 52 ASP C O 1
ATOM 1516 N N . LEU C 1 54 ? 21.189 7.053 57.529 1.00 17.33 53 LEU C N 1
ATOM 1517 C CA . LEU C 1 54 ? 20.109 8.030 57.434 1.00 18.84 53 LEU C CA 1
ATOM 1518 C C . LEU C 1 54 ? 20.489 9.282 56.651 1.00 20.62 53 LEU C C 1
ATOM 1519 O O . LEU C 1 54 ? 19.644 10.124 56.374 1.00 20.29 53 LEU C O 1
ATOM 1524 N N . LYS C 1 55 ? 21.769 9.393 56.313 1.00 20.68 54 LYS C N 1
ATOM 1525 C CA . LYS C 1 55 ? 22.296 10.526 55.559 1.00 22.39 54 LYS C CA 1
ATOM 1526 C C . LYS C 1 55 ? 21.936 11.904 56.108 1.00 22.07 54 LYS C C 1
ATOM 1527 O O . LYS C 1 55 ? 21.588 12.812 55.354 1.00 21.14 54 LYS C O 1
ATOM 1533 N N . ARG C 1 56 ? 22.026 12.041 57.430 1.00 22.21 55 ARG C N 1
ATOM 1534 C CA . ARG C 1 56 ? 21.756 13.289 58.142 1.00 23.62 55 ARG C CA 1
ATOM 1535 C C . ARG C 1 56 ? 20.293 13.728 58.196 1.00 22.70 55 ARG C C 1
ATOM 1536 O O . ARG C 1 56 ? 19.978 14.843 58.631 1.00 21.19 55 ARG C O 1
ATOM 1544 N N . LYS C 1 57 ? 19.402 12.841 57.772 1.00 21.11 56 LYS C N 1
ATOM 1545 C CA . LYS C 1 57 ? 17.979 13.137 57.795 1.00 20.82 56 LYS C CA 1
ATOM 1546 C C . LYS C 1 57 ? 17.472 13.101 59.220 1.00 20.60 56 LYS C C 1
ATOM 1547 O O . LYS C 1 57 ? 18.025 12.405 60.080 1.00 18.06 56 LYS C O 1
ATOM 1553 N N . ARG C 1 58 ? 16.406 13.852 59.462 1.00 21.62 57 ARG C N 1
ATOM 1554 C CA . ARG C 1 58 ? 15.751 13.844 60.759 1.00 23.05 57 ARG C CA 1
ATOM 1555 C C . ARG C 1 58 ? 14.855 12.595 60.713 1.00 23.46 57 ARG C C 1
ATOM 1556 O O . ARG C 1 58 ? 13.992 12.480 59.838 1.00 24.57 57 ARG C O 1
ATOM 1564 N N . ALA C 1 59 ? 15.063 11.660 61.638 1.00 24.19 58 ALA C N 1
ATOM 1565 C CA . ALA C 1 59 ? 14.280 10.425 61.658 1.00 23.05 58 ALA C CA 1
ATOM 1566 C C . ALA C 1 59 ? 13.196 10.507 62.715 1.00 22.24 58 ALA C C 1
ATOM 1567 O O . ALA C 1 59 ? 13.471 10.763 63.883 1.00 20.73 58 ALA C O 1
ATOM 1569 N N . ILE C 1 60 ? 11.959 10.277 62.286 1.00 23.79 59 ILE C N 1
ATOM 1570 C CA . ILE C 1 60 ? 10.804 10.369 63.163 1.00 23.80 59 ILE C CA 1
ATOM 1571 C C . ILE C 1 60 ? 10.014 9.070 63.184 1.00 22.13 59 ILE C C 1
ATOM 1572 O O . ILE C 1 60 ? 9.720 8.506 62.138 1.00 20.79 59 ILE C O 1
ATOM 1577 N N . PRO C 1 61 ? 9.651 8.581 64.383 1.00 21.51 60 PRO C N 1
ATOM 1578 C CA . PRO C 1 61 ? 8.885 7.334 64.441 1.00 23.16 60 PRO C CA 1
ATOM 1579 C C . PRO C 1 61 ? 7.609 7.501 63.618 1.00 23.65 60 PRO C C 1
ATOM 1580 O O . PRO C 1 61 ? 7.029 8.581 63.578 1.00 23.64 60 PRO C O 1
ATOM 1584 N N . GLY C 1 62 ? 7.194 6.440 62.939 1.00 23.92 61 GLY C N 1
ATOM 1585 C CA . GLY C 1 62 ? 5.983 6.514 62.152 1.00 23.93 61 GLY C CA 1
ATOM 1586 C C . GLY C 1 62 ? 4.806 6.667 63.096 1.00 24.19 61 GLY C C 1
ATOM 1587 O O . GLY C 1 62 ? 4.813 6.125 64.201 1.00 19.78 61 GLY C O 1
ATOM 1588 N N . LEU C 1 63 ? 3.803 7.422 62.674 1.00 25.27 62 LEU C N 1
ATOM 1589 C CA . LEU C 1 63 ? 2.619 7.629 63.489 1.00 29.09 62 LEU C CA 1
ATOM 1590 C C . LEU C 1 63 ? 1.847 6.311 63.529 1.00 31.22 62 LEU C C 1
ATOM 1591 O O . LEU C 1 63 ? 1.341 5.857 62.503 1.00 29.92 62 LEU C O 1
ATOM 1596 N N . ASN C 1 64 ? 1.764 5.678 64.696 1.00 33.17 63 ASN C N 1
ATOM 1597 C CA . ASN C 1 64 ? 1.028 4.422 64.770 1.00 35.90 63 ASN C CA 1
ATOM 1598 C C . ASN C 1 64 ? 0.002 4.444 65.902 1.00 36.02 63 ASN C C 1
ATOM 1599 O O . ASN C 1 64 ? 0.324 4.297 67.083 1.00 33.63 63 ASN C O 1
ATOM 1604 N N . ASP C 1 65 ? -1.247 4.659 65.505 1.00 33.76 64 ASP C N 1
ATOM 1605 C CA . ASP C 1 65 ? -2.371 4.735 66.424 1.00 33.10 64 ASP C CA 1
ATOM 1606 C C . ASP C 1 65 ? -3.494 3.992 65.720 1.00 32.37 64 ASP C C 1
ATOM 1607 O O . ASP C 1 65 ? -3.653 4.105 64.497 1.00 30.22 64 ASP C O 1
ATOM 1612 N N . SER C 1 66 ? -4.269 3.230 66.485 1.00 30.75 65 SER C N 1
ATOM 1613 C CA . SER C 1 66 ? -5.364 2.445 65.926 1.00 30.07 65 SER C CA 1
ATOM 1614 C C . SER C 1 66 ? -6.407 3.279 65.189 1.00 29.28 65 SER C C 1
ATOM 1615 O O . SER C 1 66 ? -7.115 2.766 64.319 1.00 29.84 65 SER C O 1
ATOM 1618 N N . HIS C 1 67 ? -6.492 4.561 65.530 1.00 28.85 66 HIS C N 1
ATOM 1619 C CA . HIS C 1 67 ? -7.482 5.453 64.926 1.00 29.98 66 HIS C CA 1
ATOM 1620 C C . HIS C 1 67 ? -6.975 6.229 63.718 1.00 29.25 66 HIS C C 1
ATOM 1621 O O . HIS C 1 67 ? -7.715 7.017 63.133 1.00 27.30 66 HIS C O 1
ATOM 1628 N N . ILE C 1 68 ? -5.716 6.018 63.355 1.00 28.31 67 ILE C N 1
ATOM 1629 C CA . ILE C 1 68 ? -5.120 6.751 62.242 1.00 28.36 67 ILE C CA 1
ATOM 1630 C C . ILE C 1 68 ? -4.561 5.862 61.143 1.00 28.08 67 ILE C C 1
ATOM 1631 O O . ILE C 1 68 ? -3.910 4.856 61.412 1.00 30.02 67 ILE C O 1
ATOM 1636 N N . HIS C 1 69 ? -4.836 6.223 59.898 1.00 25.66 68 HIS C N 1
ATOM 1637 C CA . HIS C 1 69 ? -4.277 5.486 58.781 1.00 25.79 68 HIS C CA 1
ATOM 1638 C C . HIS C 1 69 ? -3.369 6.486 58.089 1.00 25.54 68 HIS C C 1
ATOM 1639 O O . HIS C 1 69 ? -3.827 7.543 57.641 1.00 23.67 68 HIS C O 1
ATOM 1646 N N . VAL C 1 70 ? -2.081 6.171 58.028 1.00 26.13 69 VAL C N 1
ATOM 1647 C CA . VAL C 1 70 ? -1.129 7.055 57.374 1.00 25.96 69 VAL C CA 1
ATOM 1648 C C . VAL C 1 70 ? -1.054 6.655 55.910 1.00 25.95 69 VAL C C 1
ATOM 1649 O O . VAL C 1 70 ? -0.703 5.525 55.585 1.00 26.34 69 VAL C O 1
ATOM 1653 N N . ILE C 1 71 ? -1.405 7.584 55.027 1.00 26.11 70 ILE C N 1
ATOM 1654 C CA . ILE C 1 71 ? -1.368 7.323 53.600 1.00 27.44 70 ILE C CA 1
ATOM 1655 C C . ILE C 1 71 ? 0.090 7.316 53.161 1.00 26.93 70 ILE C C 1
ATOM 1656 O O . ILE C 1 71 ? 0.797 8.307 53.334 1.00 27.20 70 ILE C O 1
ATOM 1661 N N . ARG C 1 72 ? 0.530 6.200 52.592 1.00 29.08 71 ARG C N 1
ATOM 1662 C CA . ARG C 1 72 ? 1.912 6.063 52.137 1.00 30.65 71 ARG C CA 1
ATOM 1663 C C . ARG C 1 72 ? 2.012 6.136 50.615 1.00 31.42 71 ARG C C 1
ATOM 1664 O O . ARG C 1 72 ? 3.098 6.322 50.063 1.00 31.50 71 ARG C O 1
ATOM 1672 N N . GLY C 1 73 ? 0.878 5.997 49.939 1.00 31.74 72 GLY C N 1
ATOM 1673 C CA . GLY C 1 73 ? 0.885 6.014 48.486 1.00 34.27 72 GLY C CA 1
ATOM 1674 C C . GLY C 1 73 ? 1.166 7.314 47.746 1.00 35.25 72 GLY C C 1
ATOM 1675 O O . GLY C 1 73 ? 1.212 7.310 46.512 1.00 36.13 72 GLY C O 1
ATOM 1676 N N . LEU C 1 74 ? 1.361 8.420 48.458 1.00 35.22 73 LEU C N 1
ATOM 1677 C CA . LEU C 1 74 ? 1.604 9.692 47.782 1.00 36.04 73 LEU C CA 1
ATOM 1678 C C . LEU C 1 74 ? 3.073 9.945 47.486 1.00 37.45 73 LEU C C 1
ATOM 1679 O O . LEU C 1 74 ? 3.388 10.198 46.303 1.00 39.00 73 LEU C O 1
ATOM 1684 N N . MET D 1 1 ? -14.910 37.450 50.680 1.00 37.07 0 MET D N 1
ATOM 1685 C CA . MET D 1 1 ? -13.748 37.063 51.524 1.00 39.92 0 MET D CA 1
ATOM 1686 C C . MET D 1 1 ? -13.539 38.025 52.696 1.00 41.67 0 MET D C 1
ATOM 1687 O O . MET D 1 1 ? -13.337 39.229 52.511 1.00 42.72 0 MET D O 1
ATOM 1692 N N . ASN D 1 2 ? -13.600 37.471 53.904 1.00 42.57 1 ASN D N 1
ATOM 1693 C CA . ASN D 1 2 ? -13.419 38.232 55.137 1.00 42.79 1 ASN D CA 1
ATOM 1694 C C . ASN D 1 2 ? -11.940 38.467 55.428 1.00 40.90 1 ASN D C 1
ATOM 1695 O O . ASN D 1 2 ? -11.071 37.799 54.867 1.00 41.37 1 ASN D O 1
ATOM 1700 N N . VAL D 1 3 ? -11.648 39.426 56.300 1.00 38.33 2 VAL D N 1
ATOM 1701 C CA . VAL D 1 3 ? -10.266 39.690 56.656 1.00 35.82 2 VAL D CA 1
ATOM 1702 C C . VAL D 1 3 ? -9.789 38.437 57.382 1.00 35.07 2 VAL D C 1
ATOM 1703 O O . VAL D 1 3 ? -10.347 38.054 58.404 1.00 34.72 2 VAL D O 1
ATOM 1707 N N . PRO D 1 4 ? -8.763 37.766 56.846 1.00 33.40 3 PRO D N 1
ATOM 1708 C CA . PRO D 1 4 ? -8.260 36.549 57.492 1.00 31.44 3 PRO D CA 1
ATOM 1709 C C . PRO D 1 4 ? -7.408 36.825 58.725 1.00 30.64 3 PRO D C 1
ATOM 1710 O O . PRO D 1 4 ? -6.802 37.892 58.839 1.00 29.20 3 PRO D O 1
ATOM 1714 N N . ASP D 1 5 ? -7.363 35.859 59.644 1.00 28.70 4 ASP D N 1
ATOM 1715 C CA . ASP D 1 5 ? -6.551 35.990 60.854 1.00 27.51 4 ASP D CA 1
ATOM 1716 C C . ASP D 1 5 ? -5.097 35.745 60.535 1.00 27.07 4 ASP D C 1
ATOM 1717 O O . ASP D 1 5 ? -4.205 36.270 61.197 1.00 27.40 4 ASP D O 1
ATOM 1722 N N . MET D 1 6 ? -4.856 34.927 59.519 1.00 25.74 5 MET D N 1
ATOM 1723 C CA . MET D 1 6 ? -3.504 34.589 59.153 1.00 26.81 5 MET D CA 1
ATOM 1724 C C . MET D 1 6 ? -3.359 34.203 57.694 1.00 23.74 5 MET D C 1
ATOM 1725 O O . MET D 1 6 ? -4.248 33.582 57.115 1.00 22.78 5 MET D O 1
ATOM 1730 N N . ILE D 1 7 ? -2.235 34.586 57.101 1.00 24.15 6 ILE D N 1
ATOM 1731 C CA . ILE D 1 7 ? -1.953 34.205 55.724 1.00 22.46 6 ILE D CA 1
ATOM 1732 C C . ILE D 1 7 ? -0.516 33.711 55.625 1.00 23.56 6 ILE D C 1
ATOM 1733 O O . ILE D 1 7 ? 0.436 34.425 55.989 1.00 24.33 6 ILE D O 1
ATOM 1738 N N . LEU D 1 8 ? -0.365 32.470 55.168 1.00 23.66 7 LEU D N 1
ATOM 1739 C CA . LEU D 1 8 ? 0.948 31.879 54.963 1.00 22.73 7 LEU D CA 1
ATOM 1740 C C . LEU D 1 8 ? 1.094 31.859 53.450 1.00 22.93 7 LEU D C 1
ATOM 1741 O O . LEU D 1 8 ? 0.231 31.342 52.747 1.00 23.07 7 LEU D O 1
ATOM 1746 N N . TYR D 1 9 ? 2.178 32.425 52.946 1.00 22.12 8 TYR D N 1
ATOM 1747 C CA . TYR D 1 9 ? 2.383 32.500 51.507 1.00 21.74 8 TYR D CA 1
ATOM 1748 C C . TYR D 1 9 ? 3.822 32.193 51.143 1.00 21.96 8 TYR D C 1
ATOM 1749 O O . TYR D 1 9 ? 4.656 32.019 52.017 1.00 25.38 8 TYR D O 1
ATOM 1758 N N . ASN D 1 10 ? 4.089 32.115 49.843 1.00 23.82 9 ASN D N 1
ATOM 1759 C CA . ASN D 1 10 ? 5.423 31.831 49.316 1.00 25.39 9 ASN D CA 1
ATOM 1760 C C . ASN D 1 10 ? 5.970 30.481 49.791 1.00 25.35 9 ASN D C 1
ATOM 1761 O O . ASN D 1 10 ? 7.144 30.350 50.125 1.00 24.83 9 ASN D O 1
ATOM 1766 N N . GLY D 1 11 ? 5.108 29.471 49.821 1.00 25.53 10 GLY D N 1
ATOM 1767 C CA . GLY D 1 11 ? 5.540 28.158 50.259 1.00 24.30 10 GLY D CA 1
ATOM 1768 C C . GLY D 1 11 ? 5.106 27.080 49.295 1.00 22.66 10 GLY D C 1
ATOM 1769 O O . GLY D 1 11 ? 4.762 27.362 48.153 1.00 25.11 10 GLY D O 1
ATOM 1770 N N . LYS D 1 12 ? 5.131 25.842 49.762 1.00 24.25 11 LYS D N 1
ATOM 1771 C CA . LYS D 1 12 ? 4.726 24.680 48.972 1.00 25.95 11 LYS D CA 1
ATOM 1772 C C . LYS D 1 12 ? 3.713 23.967 49.853 1.00 24.43 11 LYS D C 1
ATOM 1773 O O . LYS D 1 12 ? 4.066 23.387 50.867 1.00 23.06 11 LYS D O 1
ATOM 1779 N N . ILE D 1 13 ? 2.448 24.021 49.466 1.00 23.96 12 ILE D N 1
ATOM 1780 C CA . ILE D 1 13 ? 1.403 23.430 50.287 1.00 24.30 12 ILE D CA 1
ATOM 1781 C C . ILE D 1 13 ? 0.540 22.422 49.544 1.00 23.94 12 ILE D C 1
ATOM 1782 O O . ILE D 1 13 ? -0.165 22.778 48.601 1.00 22.59 12 ILE D O 1
ATOM 1787 N N . THR D 1 14 ? 0.607 21.163 49.971 1.00 22.82 13 THR D N 1
ATOM 1788 C CA . THR D 1 14 ? -0.198 20.115 49.354 1.00 25.48 13 THR D CA 1
ATOM 1789 C C . THR D 1 14 ? -1.606 20.300 49.902 1.00 23.52 13 THR D C 1
ATOM 1790 O O . THR D 1 14 ? -1.784 20.464 51.109 1.00 22.68 13 THR D O 1
ATOM 1794 N N . THR D 1 15 ? -2.607 20.256 49.035 1.00 24.69 14 THR D N 1
ATOM 1795 C CA . THR D 1 15 ? -3.971 20.501 49.496 1.00 26.89 14 THR D CA 1
ATOM 1796 C C . THR D 1 15 ? -4.941 19.321 49.549 1.00 29.75 14 THR D C 1
ATOM 1797 O O . THR D 1 15 ? -5.914 19.340 50.330 1.00 28.43 14 THR D O 1
ATOM 1801 N N . LEU D 1 16 ? -4.670 18.310 48.729 1.00 28.27 15 LEU D N 1
ATOM 1802 C CA . LEU D 1 16 ? -5.532 17.145 48.604 1.00 30.57 15 LEU D CA 1
ATOM 1803 C C . LEU D 1 16 ? -6.802 17.587 47.883 1.00 32.58 15 LEU D C 1
ATOM 1804 O O . LEU D 1 16 ? -7.884 17.035 48.089 1.00 32.60 15 LEU D O 1
ATOM 1809 N N . ASP D 1 17 ? -6.650 18.610 47.049 1.00 33.35 16 ASP D N 1
ATOM 1810 C CA . ASP D 1 17 ? -7.737 19.140 46.234 1.00 35.70 16 ASP D CA 1
ATOM 1811 C C . ASP D 1 17 ? -7.310 18.827 44.803 1.00 37.79 16 ASP D C 1
ATOM 1812 O O . ASP D 1 17 ? -6.365 19.420 44.283 1.00 36.77 16 ASP D O 1
ATOM 1817 N N . PRO D 1 18 ? -7.991 17.875 44.154 1.00 39.98 17 PRO D N 1
ATOM 1818 C CA . PRO D 1 18 ? -7.656 17.495 42.778 1.00 41.56 17 PRO D CA 1
ATOM 1819 C C . PRO D 1 18 ? -7.519 18.692 41.831 1.00 43.02 17 PRO D C 1
ATOM 1820 O O . PRO D 1 18 ? -6.693 18.671 40.916 1.00 43.00 17 PRO D O 1
ATOM 1824 N N . SER D 1 19 ? -8.328 19.727 42.056 1.00 44.26 18 SER D N 1
ATOM 1825 C CA . SER D 1 19 ? -8.299 20.933 41.219 1.00 45.52 18 SER D CA 1
ATOM 1826 C C . SER D 1 19 ? -6.917 21.583 41.247 1.00 45.25 18 SER D C 1
ATOM 1827 O O . SER D 1 19 ? -6.321 21.851 40.201 1.00 45.53 18 SER D O 1
ATOM 1830 N N . GLN D 1 20 ? -6.415 21.843 42.449 1.00 44.28 19 GLN D N 1
ATOM 1831 C CA . GLN D 1 20 ? -5.097 22.442 42.615 1.00 42.66 19 GLN D CA 1
ATOM 1832 C C . GLN D 1 20 ? -4.413 21.740 43.780 1.00 40.93 19 GLN D C 1
ATOM 1833 O O . GLN D 1 20 ? -4.495 22.177 44.926 1.00 38.99 19 GLN D O 1
ATOM 1839 N N . PRO D 1 21 ? -3.720 20.628 43.484 1.00 40.20 20 PRO D N 1
ATOM 1840 C CA . PRO D 1 21 ? -3.000 19.795 44.451 1.00 38.18 20 PRO D CA 1
ATOM 1841 C C . PRO D 1 21 ? -1.867 20.497 45.180 1.00 36.37 20 PRO D C 1
ATOM 1842 O O . PRO D 1 21 ? -1.419 20.031 46.226 1.00 34.87 20 PRO D O 1
ATOM 1846 N N . GLU D 1 22 ? -1.399 21.609 44.623 1.00 35.57 21 GLU D N 1
ATOM 1847 C CA . GLU D 1 22 ? -0.312 22.353 45.246 1.00 34.50 21 GLU D CA 1
ATOM 1848 C C . GLU D 1 22 ? -0.482 23.865 45.105 1.00 30.84 21 GLU D C 1
ATOM 1849 O O . GLU D 1 22 ? -0.657 24.382 44.005 1.00 30.49 21 GLU D O 1
ATOM 1855 N N . VAL D 1 23 ? -0.436 24.563 46.231 1.00 27.39 22 VAL D N 1
ATOM 1856 C CA . VAL D 1 23 ? -0.558 26.014 46.247 1.00 25.01 22 VAL D CA 1
ATOM 1857 C C . VAL D 1 23 ? 0.621 26.568 47.040 1.00 24.52 22 VAL D C 1
ATOM 1858 O O . VAL D 1 23 ? 1.330 25.815 47.717 1.00 24.37 22 VAL D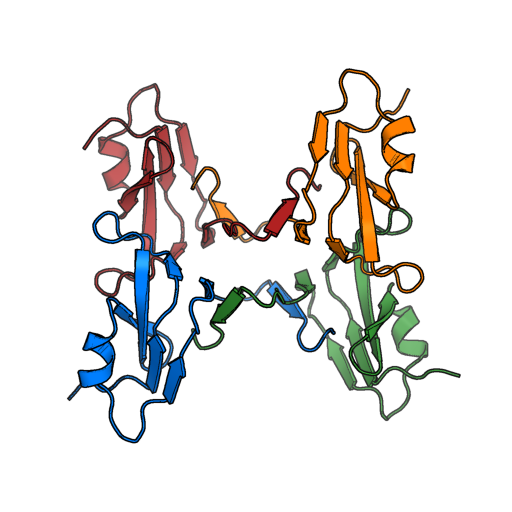 O 1
ATOM 1862 N N . SER D 1 24 ? 0.835 27.877 46.958 1.00 22.54 23 SER D N 1
ATOM 1863 C CA . SER D 1 24 ? 1.932 28.493 47.688 1.00 22.78 23 SER D CA 1
ATOM 1864 C C . SER D 1 24 ? 1.411 29.311 48.854 1.00 22.36 23 SER D C 1
ATOM 1865 O O . SER D 1 24 ? 2.195 29.770 49.690 1.00 21.66 23 SER D O 1
ATOM 1868 N N . ALA D 1 25 ? 0.090 29.489 48.920 1.00 22.84 24 ALA D N 1
ATOM 1869 C CA . ALA D 1 25 ? -0.490 30.277 49.998 1.00 20.42 24 ALA D CA 1
ATOM 1870 C C . ALA D 1 25 ? -1.855 29.805 50.497 1.00 20.60 24 ALA D C 1
ATOM 1871 O O . ALA D 1 25 ? -2.632 29.189 49.767 1.00 18.11 24 ALA D O 1
ATOM 1873 N N . ILE D 1 26 ? -2.140 30.123 51.756 1.00 19.72 25 ILE D N 1
ATOM 1874 C CA . ILE D 1 26 ? -3.402 29.740 52.381 1.00 21.49 25 ILE D CA 1
ATOM 1875 C C . ILE D 1 26 ? -3.794 30.825 53.386 1.00 20.16 25 ILE D C 1
ATOM 1876 O O . ILE D 1 26 ? -2.924 31.443 54.014 1.00 17.93 25 ILE D O 1
ATOM 1881 N N . ALA D 1 27 ? -5.099 31.057 53.514 1.00 19.36 26 ALA D N 1
ATOM 1882 C CA . ALA D 1 27 ? -5.638 32.050 54.442 1.00 18.92 26 ALA D CA 1
ATOM 1883 C C . ALA D 1 27 ? -6.462 31.308 55.485 1.00 19.56 26 ALA D C 1
ATOM 1884 O O . ALA D 1 27 ? -7.158 30.349 55.163 1.00 20.35 26 ALA D O 1
ATOM 1886 N N . ILE D 1 28 ? -6.373 31.755 56.733 1.00 22.18 27 ILE D N 1
ATOM 1887 C CA . ILE D 1 28 ? -7.097 31.117 57.818 1.00 24.31 27 ILE D CA 1
ATOM 1888 C C . ILE D 1 28 ? -7.845 32.157 58.633 1.00 25.71 27 ILE D C 1
ATOM 1889 O O . ILE D 1 28 ? -7.278 33.177 59.022 1.00 26.22 27 ILE D O 1
ATOM 1894 N N . THR D 1 29 ? -9.124 31.878 58.879 1.00 27.19 28 THR D N 1
ATOM 1895 C CA . THR D 1 29 ? -10.002 32.761 59.643 1.00 29.83 28 THR D CA 1
ATOM 1896 C C . THR D 1 29 ? -10.806 31.905 60.621 1.00 29.35 28 THR D C 1
ATOM 1897 O O . THR D 1 29 ? -11.547 31.019 60.209 1.00 29.05 28 THR D O 1
ATOM 1901 N N . ASP D 1 30 ? -10.650 32.167 61.916 1.00 31.30 29 ASP D N 1
ATOM 1902 C CA . ASP D 1 30 ? -11.366 31.406 62.934 1.00 32.78 29 ASP D CA 1
ATOM 1903 C C . ASP D 1 30 ? -11.092 29.911 62.816 1.00 33.53 29 ASP D C 1
ATOM 1904 O O . ASP D 1 30 ? -12.021 29.106 62.832 1.00 35.86 29 ASP D O 1
ATOM 1909 N N . GLY D 1 31 ? -9.823 29.545 62.670 1.00 32.09 30 GLY D N 1
ATOM 1910 C CA . GLY D 1 31 ? -9.460 28.139 62.578 1.00 29.47 30 GLY D CA 1
ATOM 1911 C C . GLY D 1 31 ? -9.863 27.410 61.310 1.00 27.35 30 GLY D C 1
ATOM 1912 O O . GLY D 1 31 ? -9.633 26.211 61.185 1.00 28.21 30 GLY D O 1
ATOM 1913 N N . LEU D 1 32 ? -10.461 28.119 60.363 1.00 26.70 31 LEU D N 1
ATOM 1914 C CA . LEU D 1 32 ? -10.888 27.494 59.117 1.00 26.45 31 LEU D CA 1
ATOM 1915 C C . LEU D 1 32 ? -10.119 28.039 57.912 1.00 26.13 31 LEU D C 1
ATOM 1916 O O . LEU D 1 32 ? -9.739 29.210 57.893 1.00 25.36 31 LEU D O 1
ATOM 1921 N N . ILE D 1 33 ? -9.899 27.193 56.909 1.00 25.20 32 ILE D N 1
ATOM 192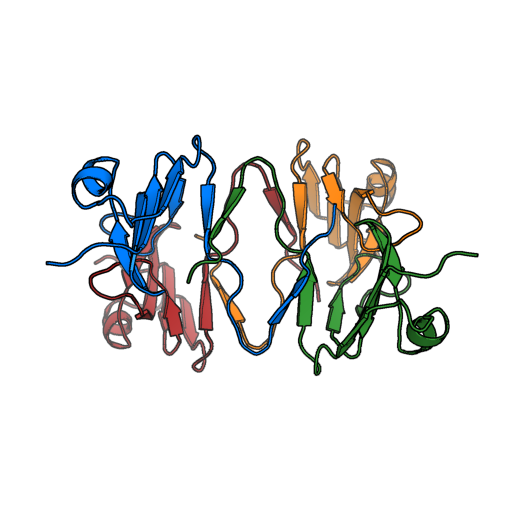2 C CA . ILE D 1 33 ? -9.210 27.631 55.702 1.00 25.21 32 ILE D CA 1
ATOM 1923 C C . ILE D 1 33 ? -10.257 28.350 54.864 1.00 25.47 32 ILE D C 1
ATOM 1924 O O . ILE D 1 33 ? -11.249 27.749 54.455 1.00 26.49 32 ILE D O 1
ATOM 1929 N N . THR D 1 34 ? -10.041 29.637 54.618 1.00 24.99 33 THR D N 1
ATOM 1930 C CA . THR D 1 34 ? -10.980 30.433 53.847 1.00 24.41 33 THR D CA 1
ATOM 1931 C C . THR D 1 34 ? -10.550 30.615 52.396 1.00 23.14 33 THR D C 1
ATOM 1932 O O . THR D 1 34 ? -11.372 30.956 51.542 1.00 20.69 33 THR D O 1
ATOM 1936 N N . ALA D 1 35 ? -9.269 30.387 52.114 1.00 21.87 34 ALA D N 1
ATOM 1937 C CA . ALA D 1 35 ? -8.774 30.507 50.750 1.00 21.70 34 ALA D CA 1
ATOM 1938 C C . ALA D 1 35 ? -7.402 29.849 50.584 1.00 21.62 34 ALA D C 1
ATOM 1939 O O . ALA D 1 35 ? -6.626 29.764 51.530 1.00 18.67 34 ALA D O 1
ATOM 1941 N N . VAL D 1 36 ? -7.130 29.362 49.381 1.00 21.67 35 VAL D N 1
ATOM 1942 C CA . VAL D 1 36 ? -5.848 28.748 49.072 1.00 22.74 35 VAL D CA 1
ATOM 1943 C C . VAL D 1 36 ? -5.492 29.337 47.731 1.00 23.47 35 VAL D C 1
ATOM 1944 O O . VAL D 1 36 ? -6.387 29.655 46.954 1.00 23.14 35 VAL D O 1
ATOM 1948 N N . GLY D 1 37 ? -4.197 29.497 47.466 1.00 22.58 36 GLY D N 1
ATOM 1949 C CA . GLY D 1 37 ? -3.777 30.053 46.190 1.00 23.26 36 GLY D CA 1
ATOM 1950 C C . GLY D 1 37 ? -2.358 30.582 46.227 1.00 23.09 36 GLY D C 1
ATOM 1951 O O . GLY D 1 37 ? -1.463 29.910 46.727 1.00 23.40 36 GLY D O 1
ATOM 1952 N N . GLY D 1 38 ? -2.156 31.795 45.714 1.00 24.51 37 GLY D N 1
ATOM 1953 C CA . GLY D 1 38 ? -0.821 32.377 45.696 1.00 22.67 37 GLY D CA 1
ATOM 1954 C C . GLY D 1 38 ? -0.715 33.729 46.377 1.00 21.33 37 GLY D C 1
ATOM 1955 O O . GLY D 1 38 ? -1.493 34.042 47.277 1.00 17.92 37 GLY D O 1
ATOM 1956 N N . ASP D 1 39 ? 0.250 34.538 45.946 1.00 20.45 38 ASP D N 1
ATOM 1957 C CA . ASP D 1 39 ? 0.454 35.858 46.533 1.00 22.39 38 ASP D CA 1
ATOM 1958 C C . ASP D 1 39 ? -0.796 36.748 46.481 1.00 19.35 38 ASP D C 1
ATOM 1959 O O . ASP D 1 39 ? -0.923 37.690 47.280 1.00 17.43 38 ASP D O 1
ATOM 1964 N N . GLU D 1 40 ? -1.709 36.466 45.554 1.00 19.25 39 GLU D N 1
ATOM 1965 C CA . GLU D 1 40 ? -2.917 37.279 45.441 1.00 21.31 39 GLU D CA 1
ATOM 1966 C C . GLU D 1 40 ? -3.794 37.227 46.701 1.00 21.51 39 GLU D C 1
ATOM 1967 O O . GLU D 1 40 ? -4.644 38.098 46.917 1.00 20.57 39 GLU D O 1
ATOM 1973 N N . LEU D 1 41 ? -3.589 36.219 47.541 1.00 20.67 40 LEU D N 1
ATOM 1974 C CA . LEU D 1 41 ? -4.365 36.121 48.784 1.00 21.65 40 LEU D CA 1
ATOM 1975 C C . LEU D 1 41 ? -4.063 37.330 49.682 1.00 20.54 40 LEU D C 1
ATOM 1976 O O . LEU D 1 41 ? -4.903 37.747 50.500 1.00 19.11 40 LEU D O 1
ATOM 1981 N N . LEU D 1 42 ? -2.866 37.893 49.524 1.00 16.75 41 LEU D N 1
ATOM 1982 C CA . LEU D 1 42 ? -2.459 39.047 50.325 1.00 18.58 41 LEU D CA 1
ATOM 1983 C C . LEU D 1 42 ? -3.353 40.282 50.116 1.00 18.04 41 LEU D C 1
ATOM 1984 O O . LEU D 1 42 ? -3.316 41.217 50.917 1.00 19.60 41 LEU D O 1
ATOM 1989 N N . ASN D 1 43 ? -4.148 40.279 49.049 1.00 19.62 42 ASN D N 1
ATOM 1990 C CA . ASN D 1 43 ? -5.061 41.387 48.772 1.00 18.44 42 ASN D CA 1
ATOM 1991 C C . ASN D 1 43 ? -6.145 41.479 49.839 1.00 18.87 42 ASN D C 1
ATOM 1992 O O . ASN D 1 43 ? -6.758 42.534 50.015 1.00 17.60 42 ASN D O 1
ATOM 1997 N N . SER D 1 44 ? -6.384 40.369 50.537 1.00 19.89 43 SER D N 1
ATOM 1998 C CA . SER D 1 44 ? -7.412 40.308 51.580 1.00 21.57 43 SER D CA 1
ATOM 1999 C C . SER D 1 44 ? -6.926 40.717 52.962 1.00 23.75 43 SER D C 1
ATOM 2000 O O . SER D 1 44 ? -7.732 40.855 53.888 1.00 23.95 43 SER D O 1
ATOM 2003 N N . ALA D 1 45 ? -5.617 40.903 53.112 1.00 24.07 44 ALA D N 1
ATOM 2004 C CA . ALA D 1 45 ? -5.063 41.258 54.408 1.00 27.99 44 ALA D CA 1
ATOM 2005 C C . ALA D 1 45 ? -5.214 42.725 54.798 1.00 30.55 44 ALA D C 1
ATOM 2006 O O . ALA D 1 45 ? -5.228 43.614 53.950 1.00 31.44 44 ALA D O 1
ATOM 2008 N N . THR D 1 46 ? -5.349 42.954 56.100 1.00 34.70 45 THR D N 1
ATOM 2009 C CA . THR D 1 46 ? -5.436 44.299 56.659 1.00 39.61 45 THR D CA 1
ATOM 2010 C C . THR D 1 46 ? -4.399 44.326 57.767 1.00 41.63 45 THR D C 1
ATOM 2011 O O . THR D 1 46 ? -3.613 43.385 57.911 1.00 41.69 45 THR D O 1
ATOM 2015 N N . GLU D 1 47 ? -4.400 45.388 58.561 1.00 43.09 46 GLU D N 1
ATOM 2016 C CA . GLU D 1 47 ? -3.429 45.516 59.637 1.00 44.42 46 GLU D CA 1
ATOM 2017 C C . GLU D 1 47 ? -3.559 44.403 60.674 1.00 43.62 46 GLU D C 1
ATOM 2018 O O . GLU D 1 47 ? -2.590 44.063 61.347 1.00 44.50 46 GLU D O 1
ATOM 2024 N N . LYS D 1 48 ? -4.747 43.822 60.789 1.00 42.99 47 LYS D N 1
ATOM 2025 C CA . LYS D 1 48 ? -4.973 42.762 61.766 1.00 42.51 47 LYS D CA 1
ATOM 2026 C C . LYS D 1 48 ? -4.530 41.359 61.332 1.00 40.65 47 LYS D C 1
ATOM 2027 O O . LYS D 1 48 ? -4.413 40.458 62.166 1.00 40.39 47 LYS D O 1
ATOM 2033 N N . THR D 1 49 ? -4.273 41.179 60.039 1.00 37.13 48 THR D N 1
ATOM 2034 C CA . THR D 1 49 ? -3.855 39.879 59.506 1.00 31.79 48 THR D CA 1
ATOM 2035 C C . THR D 1 49 ? -2.391 39.566 59.784 1.00 31.55 48 THR D C 1
ATOM 2036 O O . THR D 1 49 ? -1.516 40.382 59.512 1.00 30.82 48 THR D O 1
ATOM 2040 N N . LYS D 1 50 ? -2.115 38.381 60.323 1.00 31.70 49 LYS D N 1
ATOM 2041 C CA . LYS D 1 50 ? -0.731 37.994 60.565 1.00 31.76 49 LYS D CA 1
ATOM 2042 C C . LYS D 1 50 ? -0.243 37.322 59.288 1.00 31.55 49 LYS D C 1
ATOM 2043 O O . LYS D 1 50 ? -0.966 36.533 58.686 1.00 32.40 49 LYS D O 1
ATOM 2049 N N . LYS D 1 51 ? 0.975 37.635 58.870 1.00 30.69 50 LYS D N 1
ATOM 2050 C CA . LYS D 1 51 ? 1.519 37.067 57.644 1.00 32.50 50 LYS D CA 1
ATOM 2051 C C . LYS D 1 51 ? 2.789 36.263 57.876 1.00 33.13 50 LYS D C 1
ATOM 2052 O O . LYS D 1 51 ? 3.679 36.682 58.619 1.00 33.45 50 LYS D O 1
ATOM 2058 N N . ILE D 1 52 ? 2.880 35.111 57.225 1.00 32.77 51 ILE D N 1
ATOM 2059 C CA . ILE D 1 52 ? 4.069 34.286 57.363 1.00 32.50 51 ILE D CA 1
ATOM 2060 C C . ILE D 1 52 ? 4.655 33.944 56.015 1.00 31.09 51 ILE D C 1
ATOM 2061 O O . ILE D 1 52 ? 4.021 33.260 55.204 1.00 31.20 51 ILE D O 1
ATOM 2066 N N . ASP D 1 53 ? 5.859 34.450 55.771 1.00 31.20 52 ASP D N 1
ATOM 2067 C CA . ASP D 1 53 ? 6.565 34.182 54.526 1.00 32.25 52 ASP D CA 1
ATOM 2068 C C . ASP D 1 53 ? 7.218 32.821 54.763 1.00 32.67 52 ASP D C 1
ATOM 2069 O O . ASP D 1 53 ? 8.213 32.723 55.482 1.00 34.02 52 ASP D O 1
ATOM 2074 N N . LEU D 1 54 ? 6.648 31.779 54.168 1.00 30.74 53 LEU D N 1
ATOM 2075 C CA . LEU D 1 54 ? 7.159 30.423 54.333 1.00 31.33 53 LEU D CA 1
ATOM 2076 C C . LEU D 1 54 ? 8.562 30.239 53.758 1.00 33.04 53 LEU D C 1
ATOM 2077 O O . LEU D 1 54 ? 9.208 29.210 53.989 1.00 33.00 53 LEU D O 1
ATOM 2082 N N . LYS D 1 55 ? 9.012 31.233 53.000 1.00 33.18 54 LYS D N 1
ATOM 2083 C CA . LYS D 1 55 ? 10.335 31.221 52.385 1.00 36.98 54 LYS D CA 1
ATOM 2084 C C . LYS D 1 55 ? 10.585 29.948 51.576 1.00 38.51 54 LYS D C 1
ATOM 2085 O O . LYS D 1 55 ? 11.603 29.271 51.750 1.00 38.37 54 LYS D O 1
ATOM 2091 N N . ARG D 1 56 ? 9.634 29.640 50.695 1.00 37.81 55 ARG D N 1
ATOM 2092 C CA . ARG D 1 56 ? 9.689 28.479 49.810 1.00 38.19 55 ARG D CA 1
ATOM 2093 C C . ARG D 1 56 ? 9.642 27.115 50.491 1.00 36.69 55 ARG D C 1
ATOM 2094 O O . ARG D 1 56 ? 9.734 26.088 49.821 1.00 35.70 55 ARG D O 1
ATOM 2102 N N . LYS D 1 57 ? 9.498 27.096 51.811 1.00 35.12 56 LYS D N 1
ATOM 2103 C CA . LYS D 1 57 ? 9.444 25.833 52.544 1.00 34.51 56 LYS D CA 1
ATOM 2104 C C . LYS D 1 57 ? 8.118 25.107 52.323 1.00 34.24 56 LYS D C 1
ATOM 2105 O O . LYS D 1 57 ? 7.115 25.715 51.942 1.00 32.81 56 LYS D O 1
ATOM 2111 N N . ARG D 1 58 ? 8.114 23.800 52.557 1.00 33.39 57 ARG D N 1
ATOM 2112 C CA . ARG D 1 58 ? 6.883 23.038 52.414 1.00 32.16 57 ARG D CA 1
ATOM 2113 C C . ARG D 1 58 ? 6.097 23.245 53.709 1.00 30.73 57 ARG D C 1
ATOM 2114 O O . ARG D 1 58 ? 6.687 23.392 54.780 1.00 30.86 57 ARG D O 1
ATOM 2122 N N . ALA D 1 59 ? 4.773 23.288 53.603 1.00 29.06 58 ALA D N 1
ATOM 2123 C CA . ALA D 1 59 ? 3.916 23.473 54.764 1.00 27.35 58 ALA D CA 1
ATOM 2124 C C . ALA D 1 59 ? 2.829 22.402 54.795 1.00 25.28 58 ALA D C 1
ATOM 2125 O O . ALA D 1 59 ? 2.218 22.107 53.774 1.00 23.55 58 ALA D O 1
ATOM 2127 N N . ILE D 1 60 ? 2.590 21.819 55.964 1.00 25.33 59 ILE D N 1
ATOM 2128 C CA . ILE D 1 60 ? 1.561 20.795 56.083 1.00 24.91 59 ILE D CA 1
ATOM 2129 C C . ILE D 1 60 ? 0.725 21.029 57.320 1.00 24.54 59 ILE D C 1
ATOM 2130 O O . ILE D 1 60 ? 1.196 21.600 58.305 1.00 24.58 59 ILE D O 1
ATOM 2135 N N . PRO D 1 61 ? -0.542 20.602 57.284 1.00 27.34 60 PRO D N 1
ATOM 2136 C CA . PRO D 1 61 ? -1.438 20.775 58.430 1.00 28.67 60 PRO D CA 1
ATOM 2137 C C . PRO D 1 61 ? -0.902 20.051 59.669 1.00 30.38 60 PRO D C 1
ATOM 2138 O O . PRO D 1 61 ? -0.392 18.939 59.572 1.00 30.40 60 PRO D O 1
ATOM 2142 N N . GLY D 1 62 ? -1.011 20.681 60.832 1.00 31.22 61 GLY D N 1
ATOM 2143 C CA . GLY D 1 62 ? -0.552 20.033 62.044 1.00 32.93 61 GLY D CA 1
ATOM 2144 C C . GLY D 1 62 ? -1.426 18.815 62.287 1.00 34.22 61 GLY D C 1
ATOM 2145 O O . GLY D 1 62 ? -2.604 18.825 61.933 1.00 32.77 61 GLY D O 1
ATOM 2146 N N . LEU D 1 63 ? -0.861 17.760 62.867 1.00 35.52 62 LEU D N 1
ATOM 2147 C CA . LEU D 1 63 ? -1.641 16.558 63.138 1.00 36.70 62 LEU D CA 1
ATOM 2148 C C . LEU D 1 63 ? -2.839 16.996 63.974 1.00 36.86 62 LEU D C 1
ATOM 2149 O O . LEU D 1 63 ? -2.676 17.618 65.020 1.00 37.73 62 LEU D O 1
ATOM 2154 N N . ASN D 1 64 ? -4.041 16.669 63.517 1.00 35.82 63 ASN D N 1
ATOM 2155 C CA . ASN D 1 64 ? -5.242 17.079 64.218 1.00 35.92 63 ASN D CA 1
ATOM 2156 C C . ASN D 1 64 ? -6.231 15.930 64.334 1.00 35.88 63 ASN D C 1
ATOM 2157 O O . ASN D 1 64 ? -7.053 15.697 63.433 1.00 37.41 63 ASN D O 1
ATOM 2162 N N . ASP D 1 65 ? -6.144 15.208 65.444 1.00 34.09 64 ASP D N 1
ATOM 2163 C CA . ASP D 1 65 ? -7.034 14.082 65.689 1.00 33.50 64 ASP D CA 1
ATOM 2164 C C . ASP D 1 65 ? -7.461 14.103 67.153 1.00 34.14 64 ASP D C 1
ATOM 2165 O O . ASP D 1 65 ? -6.675 14.473 68.031 1.00 30.57 64 ASP D O 1
ATOM 2170 N N . SER D 1 66 ? -8.700 13.694 67.410 1.00 33.78 65 SER D N 1
ATOM 2171 C CA . SER D 1 66 ? -9.236 13.686 68.766 1.00 36.34 65 SER D CA 1
ATOM 2172 C C . SER D 1 66 ? -8.582 12.669 69.700 1.00 36.60 65 SER D C 1
ATOM 2173 O O . SER D 1 66 ? -8.773 12.741 70.914 1.00 37.87 65 SER D O 1
ATOM 2176 N N . HIS D 1 67 ? -7.820 11.726 69.150 1.00 35.62 66 HIS D N 1
ATOM 2177 C CA . HIS D 1 67 ? -7.173 10.713 69.986 1.00 38.27 66 HIS D CA 1
ATOM 2178 C C . HIS D 1 67 ? -5.708 10.998 70.291 1.00 38.69 66 HIS D C 1
ATOM 2179 O O . HIS D 1 67 ? -5.082 10.258 71.044 1.00 39.09 66 HIS D O 1
ATOM 2186 N N . ILE D 1 68 ? -5.146 12.052 69.713 1.00 38.62 67 ILE D N 1
ATOM 2187 C CA . ILE D 1 68 ? -3.748 12.340 69.988 1.00 37.09 67 ILE D CA 1
ATOM 2188 C C . ILE D 1 68 ? -3.460 13.802 70.290 1.00 36.82 67 ILE D C 1
ATOM 2189 O O . ILE D 1 68 ? -4.048 14.714 69.704 1.00 34.03 67 ILE D O 1
ATOM 2194 N N . HIS D 1 69 ? -2.547 14.011 71.228 1.00 34.99 68 HIS D N 1
ATOM 2195 C CA . HIS D 1 69 ? -2.150 15.351 71.619 1.00 33.87 68 HIS D CA 1
ATOM 2196 C C . HIS D 1 69 ? -0.772 15.603 71.035 1.00 33.82 68 HIS D C 1
ATOM 2197 O O . HIS D 1 69 ? 0.152 14.818 71.255 1.00 33.40 68 HIS D O 1
ATOM 2204 N N . VAL D 1 70 ? -0.635 16.692 70.292 1.00 32.70 69 VAL D N 1
ATOM 2205 C CA . VAL D 1 70 ? 0.643 17.032 69.701 1.00 34.07 69 VAL D CA 1
ATOM 2206 C C . VAL D 1 70 ? 1.428 17.913 70.652 1.00 33.98 69 VAL D C 1
ATOM 2207 O O . VAL D 1 70 ? 1.051 19.057 70.905 1.00 33.95 69 VAL D O 1
ATOM 2211 N N . ILE D 1 71 ? 2.521 17.380 71.181 1.00 34.17 70 ILE D N 1
ATOM 2212 C CA . ILE D 1 71 ? 3.349 18.134 72.112 1.00 35.05 70 ILE D CA 1
ATOM 2213 C C . ILE D 1 71 ? 4.033 19.299 71.407 1.00 36.80 70 ILE D C 1
ATOM 2214 O O . ILE D 1 71 ? 4.837 19.096 70.496 1.00 37.68 70 ILE D O 1
ATOM 2219 N N . ARG D 1 72 ? 3.709 20.516 71.835 1.00 38.43 71 ARG D N 1
ATOM 2220 C CA . ARG D 1 72 ? 4.295 21.727 71.260 1.00 39.77 71 ARG D CA 1
ATOM 2221 C C . ARG D 1 72 ? 5.299 22.331 72.240 1.00 40.62 71 ARG D C 1
ATOM 2222 O O . ARG D 1 72 ? 5.272 22.023 73.429 1.00 40.47 71 ARG D O 1
ATOM 2230 N N . GLY D 1 73 ? 6.187 23.182 71.735 1.00 41.00 72 GLY D N 1
ATOM 2231 C CA . GLY D 1 73 ? 7.165 23.825 72.598 1.00 40.42 72 GLY D CA 1
ATOM 2232 C C . GLY D 1 73 ? 8.542 23.190 72.682 1.00 41.58 72 GLY D C 1
ATOM 2233 O O . GLY D 1 73 ? 9.445 23.754 73.306 1.00 40.94 72 GLY D O 1
ATOM 2234 N N . LEU D 1 74 ? 8.727 22.026 72.067 1.00 40.96 73 LEU D N 1
ATOM 2235 C CA . LEU D 1 74 ? 10.029 21.370 72.121 1.00 42.37 73 LEU D CA 1
ATOM 2236 C C . LEU D 1 74 ? 11.061 22.073 71.238 1.00 44.05 73 LEU D C 1
ATOM 2237 O O . LEU D 1 74 ? 10.794 22.392 70.076 1.00 43.63 73 LEU D O 1
ATOM 2242 N N . GLU D 1 75 ? 12.239 22.308 71.816 1.00 47.18 74 GLU D N 1
ATOM 2243 C CA . GLU D 1 75 ? 13.349 22.993 71.155 1.00 49.29 74 GLU D CA 1
ATOM 2244 C C . GLU D 1 75 ? 12.935 24.373 70.672 1.00 50.98 74 GLU D C 1
ATOM 2245 O O . GLU D 1 75 ? 13.311 25.353 71.349 1.00 52.07 74 GLU D O 1
#

Solvent-accessible surface area: 16142 Å² total; per-residue (Å²): 224,132,46,6,55,40,0,2,47,61,2,69,0,56,3,9,24,53,101,67,60,95,12,40,0,0,3,6,35,106,29,131,19,61,33,27,9,18,100,96,18,46,130,52,20,62,187,182,8,112,113,56,60,2,148,147,66,42,3,29,54,13,51,103,34,87,74,12,50,20,2,143,55,35,153,234,135,57,10,57,44,0,3,47,43,1,84,0,69,4,9,29,51,110,77,77,91,12,30,0,0,0,6,21,124,14,90,15,70,31,30,9,19,91,103,18,59,136,54,28,55,176,179,6,107,105,60,56,2,149,126,68,47,2,46,40,16,33,72,18,88,69,16,48,17,6,126,48,123,232,89,51,5,56,55,0,4,51,45,0,70,1,60,1,6,13,53,105,57,58,98,12,30,0,0,1,12,11,108,12,104,29,54,32,22,7,19,94,104,16,43,132,49,22,64,187,179,11,111,113,66,58,2,145,116,57,38,3,35,46,16,32,100,22,86,73,12,46,21,4,95,48,63,158,84,74,2,59,27,0,4,42,42,2,86,0,45,0,8,9,50,102,75,70,80,12,28,0,0,0,8,14,118,21,114,25,48,16,20,13,16,89,101,10,51,131,16,24,67,184,172,12,121,115,63,59,4,141,123,75,62,0,46,60,15,54,91,14,87,68,10,44,24,1,76,55,29,167

B-factor: mean 32.91, std 8.99, range [13.59, 60.97]

Sequence (298 aa):
MNVPDMILYNGKITTLDPSQPEVSAIAITDGLITAVGGDELLNSATEKTKKIDLKRKRAIPGLNDSHIHVIRGLEMNVPDMILYNGKITTLDPSQPEVSAIAITDGLITAVGGDELLNSATEKTKKIDLKRKRAIPGLNDSHIHVIRGLMNVPDMILYNGKITTLDPSQPEVSAIAITDGLITAVGGDELLNSATEKTKKIDLKRKRAIPGLNDSHIHVIRGLMNVPDMILYNGKITTLDPSQPEVSAIAITDGLITAVGGDELLNSATEKTKKIDLKRKRAIPGLNDSHIHVIRGLE

Secondary structure (DSSP, 8-state):
----SEEEESSEEE-S-TT-SEESEEEEETTEEEEEESGGGGGG--TT-EEEE-TTPEEEEPP--TTEEEE----/----SEEEESSEEE-S-TT--EESEEEEETTEEEEEESGGGGGG--SSSEEEE-TT-EEEE----TTEEEE---/----SEEEESSBEE---TT-SEESEEEEETTEEEEEESGGGGGG--TTSEEEE-TTPEEEE----TTEEEE---/-PPPSEEEESSEEE---SS-SEESEEEEETTEEEEEESGGGGGG--TT-EEEE-TT-EEEEPP--TTEEEE----

Radius of gyration: 21.14 Å; Cα contacts (8 Å, |Δi|>4): 719; chains: 4; bounding box: 49×56×62 Å

Organism: Bacillus thuringiensis subsp. konkukian (strain 97-27) (NCBI:txid281309)

Foldseek 3Di:
DDAFQEKEFQEWEADPDPVDRTAGMWTHHPHDTPDTHHCVVVVRHDPRHHYHHCNHYYDDDDDDDPVDDDDPDDD/DWAFQEKEFQEWEADPPVVDRTAGMWTHTPNRTDDTHHPVSCVRDDVNRHYHYCNHYYDDDDDDDPVDDDDPPD/DDAAQEKEFQEWEADPPVVDRIAGMFGHHPRDTPDTHHPVSVVSHDPNYHYHYPVHYYDDDDDDDPVDDDDPPD/DAAFQEKEFQEWEQDPDVVDRTAGMFTHHPNDTPDTHHPVVCVSHDPNYYYHHCNHYYDYDDDDDPVDDDDPDDD

Nearest PDB structures (foldseek):
  3ggm-assembly1_B  TM=9.320E-01  e=3.066E-14  [Bacillus thuringiensis] serovar konkukian
  3icj-assembly1_A  TM=7.877E-01  e=1.674E-02  Pyrococcus furiosus
  3igh-assembly1_X-2  TM=7.590E-01  e=2.332E-02  Pyrococcus horikoshii
  4f0r-assembly1_A  TM=6.752E-01  e=4.024E-01  Chromobacterium violaceum ATCC 12472
  8je0-assembly1_C  TM=6.844E-01  e=2.889E-01  Klebsiella sp. PCX

CATH classification: 2.30.40.10